Protein AF-A0A428RGI1-F1 (afdb_monomer_lite)

Foldseek 3Di:
DDQACPLQLVLLVVQLVQCVPPPHPSLVQCLVCLVLVLQLLQVLLPDDPVVSCVVRQRAGPVRHGDPRDRDHHGNQQHQDPVLVVVSNVDRDSVVNSVSSVVSCCVGPPPPPDPPPPPPPPPPPDDDDPDDDPVPVVVVVPPPDPDDDPPPDPDDDDDDDDDDDDDDDDDDDDDDDDDDDDDDDDPDDDPVVVVVVVVVVVVVVPDD

Radius of gyration: 34.35 Å; chains: 1; bounding box: 61×74×106 Å

Organism: NCBI:txid1325733

Structure (mmCIF, N/CA/C/O backbone):
data_AF-A0A428RGI1-F1
#
_entry.id   AF-A0A428RGI1-F1
#
loop_
_atom_site.group_PDB
_atom_site.id
_atom_site.type_symbol
_atom_site.label_atom_id
_atom_site.label_alt_id
_atom_site.label_comp_id
_atom_site.label_asym_id
_atom_site.label_entity_id
_atom_site.label_seq_id
_atom_site.pdbx_PDB_ins_code
_atom_site.Cartn_x
_atom_site.Cartn_y
_atom_site.Cartn_z
_atom_site.occupancy
_atom_site.B_iso_or_equiv
_atom_site.auth_seq_id
_atom_site.auth_comp_id
_atom_site.auth_asym_id
_atom_site.auth_atom_id
_atom_site.pdbx_PDB_model_num
ATOM 1 N N . MET A 1 1 ? -4.335 -7.323 -21.904 1.00 59.75 1 MET A N 1
ATOM 2 C CA . MET A 1 1 ? -3.334 -7.603 -20.851 1.00 59.75 1 MET A CA 1
ATOM 3 C C . MET A 1 1 ? -3.367 -6.424 -19.900 1.00 59.75 1 MET A C 1
ATOM 5 O O . MET A 1 1 ? -3.294 -5.306 -20.398 1.00 59.75 1 MET A O 1
ATOM 9 N N . ALA A 1 2 ? -3.575 -6.651 -18.602 1.00 70.69 2 ALA A N 1
ATOM 10 C CA . ALA A 1 2 ? -3.647 -5.566 -17.623 1.00 70.69 2 ALA A CA 1
ATOM 11 C C . ALA A 1 2 ? -2.305 -4.805 -17.533 1.00 70.69 2 ALA A C 1
ATOM 13 O O . ALA A 1 2 ? -1.258 -5.390 -17.845 1.00 70.69 2 ALA A O 1
ATOM 14 N N . PRO A 1 3 ? -2.310 -3.518 -17.137 1.00 78.62 3 PRO A N 1
ATOM 15 C CA . PRO A 1 3 ? -1.090 -2.806 -16.778 1.00 78.62 3 PRO A CA 1
ATOM 16 C C . PRO A 1 3 ? -0.268 -3.578 -15.729 1.00 78.62 3 PRO A C 1
ATOM 18 O O . PRO A 1 3 ? -0.830 -4.275 -14.881 1.00 78.62 3 PRO A O 1
ATOM 21 N N . PRO A 1 4 ? 1.074 -3.483 -15.753 1.00 83.44 4 PRO A N 1
ATOM 22 C CA . PRO A 1 4 ? 1.883 -4.088 -14.705 1.00 83.44 4 PRO A CA 1
ATOM 23 C C . PRO A 1 4 ? 1.503 -3.481 -13.349 1.00 83.44 4 PRO A C 1
ATOM 25 O O . PRO A 1 4 ? 1.463 -2.263 -13.220 1.00 83.44 4 PRO A O 1
ATOM 28 N N . GLY A 1 5 ? 1.260 -4.323 -12.343 1.00 89.56 5 GLY A N 1
ATOM 29 C CA . GLY A 1 5 ? 0.965 -3.884 -10.976 1.00 89.56 5 GLY A CA 1
ATOM 30 C C . GLY A 1 5 ? -0.487 -3.505 -10.678 1.00 89.56 5 GLY A C 1
ATOM 31 O O . GLY A 1 5 ? -0.732 -3.083 -9.554 1.00 89.56 5 GLY A O 1
ATOM 32 N N . THR A 1 6 ? -1.430 -3.682 -11.611 1.00 93.50 6 THR A N 1
ATOM 33 C CA . THR A 1 6 ? -2.868 -3.445 -11.369 1.00 93.50 6 THR A CA 1
ATOM 34 C C . THR A 1 6 ? -3.370 -4.173 -10.120 1.00 93.50 6 THR A C 1
ATOM 36 O O . THR A 1 6 ? -3.763 -3.500 -9.177 1.00 93.50 6 THR A O 1
ATOM 39 N N . ASP A 1 7 ? -3.199 -5.497 -10.027 1.00 94.50 7 ASP A N 1
ATOM 40 C CA . ASP A 1 7 ? -3.647 -6.302 -8.873 1.00 94.50 7 ASP A CA 1
ATOM 41 C C . ASP A 1 7 ? -3.137 -5.768 -7.515 1.00 94.50 7 ASP A C 1
ATOM 43 O O . ASP A 1 7 ? -3.815 -5.865 -6.494 1.00 94.50 7 ASP A O 1
ATOM 47 N N . PHE A 1 8 ? -1.931 -5.187 -7.494 1.00 95.44 8 PHE A N 1
ATOM 48 C CA . PHE A 1 8 ? -1.347 -4.572 -6.301 1.00 95.44 8 PHE A CA 1
ATOM 49 C C . PHE A 1 8 ? -2.023 -3.247 -5.943 1.00 95.44 8 PHE A C 1
ATOM 51 O O . PHE A 1 8 ? -2.414 -3.065 -4.791 1.00 95.44 8 PHE A O 1
ATOM 58 N N . LEU A 1 9 ? -2.198 -2.351 -6.916 1.00 96.50 9 LEU A N 1
ATOM 59 C CA . LEU A 1 9 ? -2.866 -1.062 -6.711 1.00 96.50 9 LEU A CA 1
ATOM 60 C C . LEU A 1 9 ? -4.345 -1.245 -6.336 1.00 96.50 9 LEU A C 1
ATOM 62 O O . LEU A 1 9 ? -4.832 -0.566 -5.436 1.00 96.50 9 LEU A O 1
ATOM 66 N N . ASP A 1 10 ? -5.025 -2.212 -6.948 1.00 96.75 10 ASP A N 1
ATOM 67 C CA . ASP A 1 10 ? -6.414 -2.550 -6.633 1.00 96.75 10 ASP A CA 1
ATOM 68 C C . ASP A 1 10 ? -6.517 -3.117 -5.206 1.00 96.75 10 ASP A C 1
ATOM 70 O O . ASP A 1 10 ? -7.370 -2.692 -4.428 1.00 96.75 10 ASP A O 1
ATOM 74 N N . SER A 1 11 ? -5.583 -3.988 -4.794 1.00 96.88 11 SER A N 1
ATOM 75 C CA . SER A 1 11 ? -5.532 -4.479 -3.407 1.00 96.88 11 SER A CA 1
ATOM 76 C C . SER A 1 11 ? -5.218 -3.385 -2.369 1.00 96.88 11 SER A C 1
ATOM 78 O O . SER A 1 11 ? -5.670 -3.491 -1.233 1.00 96.88 11 SER A O 1
ATOM 80 N N . LEU A 1 12 ? -4.514 -2.305 -2.741 1.00 97.12 12 LEU A N 1
ATOM 81 C CA . LEU A 1 12 ? -4.367 -1.117 -1.884 1.00 97.12 12 LEU A CA 1
ATOM 82 C C . LEU A 1 12 ? -5.675 -0.318 -1.791 1.00 97.12 12 LEU A C 1
ATOM 84 O O . LEU A 1 12 ? -6.046 0.107 -0.701 1.00 97.12 12 LEU A O 1
ATOM 88 N N . SER A 1 13 ? -6.390 -0.146 -2.907 1.00 96.94 13 SER A N 1
ATOM 89 C CA . SER A 1 13 ? -7.688 0.543 -2.935 1.00 96.94 13 SER A CA 1
ATOM 90 C C . SER A 1 13 ? -8.729 -0.173 -2.064 1.00 96.94 13 SER A C 1
ATOM 92 O O . SER A 1 13 ? -9.409 0.455 -1.247 1.00 96.94 13 SER A O 1
ATOM 94 N N . HIS A 1 14 ? -8.783 -1.507 -2.142 1.00 97.19 14 HIS A N 1
ATOM 95 C CA . HIS A 1 14 ? -9.607 -2.325 -1.251 1.00 97.19 14 HIS A CA 1
ATOM 96 C C . HIS A 1 14 ? -9.195 -2.177 0.221 1.00 97.19 14 HIS A C 1
ATOM 98 O O . HIS A 1 14 ? -10.064 -1.952 1.061 1.00 97.19 14 HIS A O 1
ATOM 104 N N . LEU A 1 15 ? -7.893 -2.194 0.531 1.00 96.81 15 LEU A N 1
ATOM 105 C CA . LEU A 1 15 ? -7.390 -2.034 1.900 1.00 96.81 15 LEU A CA 1
ATOM 106 C C . LEU A 1 15 ? -7.759 -0.666 2.494 1.00 96.81 15 LEU A C 1
ATOM 108 O O . LEU A 1 15 ? -8.130 -0.589 3.662 1.00 96.81 15 LEU A O 1
ATOM 112 N N . PHE A 1 16 ? -7.685 0.413 1.712 1.00 95.94 16 PHE A N 1
ATOM 113 C CA . PHE A 1 16 ? -8.049 1.757 2.176 1.00 95.94 16 PHE A CA 1
ATOM 114 C C . PHE A 1 16 ? -9.568 1.959 2.269 1.00 95.94 16 PHE A C 1
ATOM 116 O O . PHE A 1 16 ? -10.040 2.634 3.183 1.00 95.94 16 PHE A O 1
ATOM 123 N N . SER A 1 17 ? -10.344 1.304 1.403 1.00 95.56 17 SER A N 1
ATOM 124 C CA . SER A 1 17 ? -11.808 1.242 1.529 1.00 95.56 17 SER A CA 1
ATOM 125 C C . SER A 1 17 ? -12.227 0.488 2.799 1.00 95.56 17 SER A C 1
ATOM 127 O O . SER A 1 17 ? -13.105 0.931 3.540 1.00 95.56 17 SER A O 1
ATOM 129 N N . GLU A 1 18 ? -11.556 -0.627 3.100 1.00 95.94 18 GLU A N 1
ATOM 130 C CA . GLU A 1 18 ? -11.737 -1.389 4.338 1.00 95.94 18 GLU A CA 1
ATOM 131 C C . GLU A 1 18 ? -11.280 -0.592 5.573 1.00 95.94 18 GLU A C 1
ATOM 133 O O . GLU A 1 18 ? -11.921 -0.663 6.620 1.00 95.94 18 GLU A O 1
ATOM 138 N N . ALA A 1 19 ? -10.214 0.205 5.457 1.00 93.12 19 ALA A N 1
ATOM 139 C CA . ALA A 1 19 ? -9.722 1.086 6.517 1.00 93.12 19 ALA A CA 1
ATOM 140 C C . ALA A 1 19 ? -10.741 2.170 6.918 1.00 93.12 19 ALA A C 1
ATOM 142 O O . ALA A 1 19 ? -10.860 2.489 8.096 1.00 93.12 19 ALA A O 1
ATOM 143 N N . GLY A 1 20 ? -11.503 2.704 5.956 1.00 91.56 20 GLY A N 1
ATOM 144 C CA . GLY A 1 20 ? -12.613 3.636 6.203 1.00 91.56 20 GLY A CA 1
ATOM 145 C C . GLY A 1 20 ? -13.958 2.972 6.530 1.00 91.56 20 GLY A C 1
ATOM 146 O O . GLY A 1 20 ? -14.982 3.653 6.563 1.00 91.56 20 GLY A O 1
ATOM 147 N N . SER A 1 21 ? -13.986 1.651 6.723 1.00 91.25 21 SER A N 1
ATOM 148 C CA . SER A 1 21 ? -15.201 0.881 7.010 1.00 91.25 21 SER A CA 1
ATOM 149 C C . SER A 1 21 ? -15.345 0.553 8.503 1.00 91.25 21 SER A C 1
ATOM 151 O O . SER A 1 21 ? -14.435 0.753 9.305 1.00 91.25 21 SER A O 1
ATOM 153 N N . ALA A 1 22 ? -16.510 0.021 8.894 1.00 88.31 22 ALA A N 1
ATOM 154 C CA . ALA A 1 22 ? -16.813 -0.392 10.273 1.00 88.31 22 ALA A CA 1
ATOM 155 C C . ALA A 1 22 ? -16.648 0.723 11.336 1.00 88.31 22 ALA A C 1
ATOM 157 O O . ALA A 1 22 ? -16.320 0.447 12.485 1.00 88.31 22 ALA A O 1
ATOM 158 N N . GLY A 1 23 ? -16.887 1.984 10.955 1.00 87.06 23 GLY A N 1
ATOM 159 C CA . GLY A 1 23 ? -16.840 3.136 11.865 1.00 87.06 23 GLY A CA 1
ATOM 160 C C . GLY A 1 23 ? -15.442 3.701 12.143 1.00 87.06 23 GLY A C 1
ATOM 161 O O . GLY A 1 23 ? -15.320 4.601 12.971 1.00 87.06 23 GLY A O 1
ATOM 162 N N . ARG A 1 24 ? -14.398 3.208 11.464 1.00 92.19 24 ARG A N 1
ATOM 163 C CA . ARG A 1 24 ? -13.029 3.739 11.563 1.00 92.19 24 ARG A CA 1
ATOM 164 C C . ARG A 1 24 ? -12.821 4.942 10.637 1.00 92.19 24 ARG A C 1
ATOM 166 O O . ARG A 1 24 ? -13.405 5.019 9.556 1.00 92.19 24 ARG A O 1
ATOM 173 N N . ASP A 1 25 ? -11.969 5.881 11.050 1.00 93.50 25 ASP A N 1
ATOM 174 C CA . ASP A 1 25 ? -11.553 6.997 10.193 1.00 93.50 25 ASP A CA 1
ATOM 175 C C . ASP A 1 25 ? -10.448 6.529 9.239 1.00 93.50 25 ASP A C 1
ATOM 177 O O . ASP A 1 25 ? -9.289 6.353 9.628 1.00 93.50 25 ASP A O 1
ATOM 181 N N . GLY A 1 26 ? -10.809 6.378 7.963 1.00 92.56 26 GLY A N 1
ATOM 182 C CA . GLY A 1 26 ? -9.896 5.935 6.912 1.00 92.56 26 GLY A CA 1
ATOM 183 C C . GLY A 1 26 ? -8.649 6.809 6.740 1.00 92.56 26 GLY A C 1
ATOM 184 O O . GLY A 1 26 ? -7.635 6.297 6.276 1.00 92.56 26 GLY A O 1
ATOM 185 N N . LYS A 1 27 ? -8.658 8.091 7.144 1.00 94.31 27 LYS A N 1
ATOM 186 C CA . LYS A 1 27 ? -7.456 8.947 7.111 1.00 94.31 27 LYS A CA 1
ATOM 187 C C . LYS A 1 27 ? -6.481 8.601 8.231 1.00 94.31 27 LYS A C 1
ATOM 189 O O . LYS A 1 27 ? -5.274 8.563 7.995 1.00 94.31 27 LYS A O 1
ATOM 194 N N . ILE A 1 28 ? -6.992 8.343 9.435 1.00 95.19 28 ILE A N 1
ATOM 195 C CA . ILE A 1 28 ? -6.166 7.984 10.596 1.00 95.19 28 ILE A CA 1
ATOM 196 C C . ILE A 1 28 ? -5.606 6.567 10.399 1.00 95.19 28 ILE A C 1
ATOM 198 O O . ILE A 1 28 ? -4.402 6.356 10.546 1.00 95.19 28 ILE A O 1
ATOM 202 N N . GLU A 1 29 ? -6.442 5.623 9.957 1.00 96.12 29 GLU A N 1
ATOM 203 C CA . GLU A 1 29 ? -6.016 4.263 9.603 1.00 96.12 29 GLU A CA 1
ATOM 204 C C . GLU A 1 29 ? -5.018 4.252 8.435 1.00 96.12 29 GLU A C 1
ATOM 206 O O . GLU A 1 29 ? -3.997 3.565 8.498 1.00 96.12 29 GLU A O 1
ATOM 211 N N . PHE A 1 30 ? -5.232 5.062 7.389 1.00 96.50 30 PHE A N 1
ATOM 212 C CA . PHE A 1 30 ? -4.239 5.226 6.325 1.00 96.50 30 PHE A CA 1
ATOM 213 C C . PHE A 1 30 ? -2.906 5.746 6.878 1.00 96.50 30 PHE A C 1
ATOM 215 O O . PHE A 1 30 ? -1.862 5.171 6.572 1.00 96.50 30 PHE A O 1
ATOM 222 N N . ALA A 1 31 ? -2.914 6.783 7.722 1.00 95.69 31 ALA A N 1
ATOM 223 C CA . ALA A 1 31 ? -1.694 7.326 8.318 1.00 95.69 31 ALA A CA 1
ATOM 224 C C . ALA A 1 31 ? -0.923 6.278 9.147 1.00 95.69 31 ALA A C 1
ATOM 226 O O . ALA A 1 31 ? 0.311 6.257 9.096 1.00 95.69 31 ALA A O 1
ATOM 227 N N . HIS A 1 32 ? -1.636 5.381 9.841 1.00 95.38 32 HIS A N 1
ATOM 228 C CA . HIS A 1 32 ? -1.067 4.229 10.545 1.00 95.38 32 HIS A CA 1
ATOM 229 C C . HIS A 1 32 ? -0.448 3.201 9.577 1.00 95.38 32 HIS A C 1
ATOM 231 O O . HIS A 1 32 ? 0.735 2.865 9.683 1.00 95.38 32 HIS A O 1
ATOM 237 N N . LEU A 1 33 ? -1.212 2.746 8.579 1.00 95.94 33 LEU A N 1
ATOM 238 C CA . LEU A 1 33 ? -0.797 1.708 7.626 1.00 95.94 33 LEU A CA 1
ATOM 239 C C . LEU A 1 33 ? 0.325 2.156 6.675 1.00 95.94 33 LEU A C 1
ATOM 241 O O . LEU A 1 33 ? 1.174 1.348 6.294 1.00 95.94 33 LEU A O 1
ATOM 245 N N . ARG A 1 34 ? 0.358 3.438 6.294 1.00 96.38 34 ARG A N 1
ATOM 246 C CA . ARG A 1 34 ? 1.279 4.036 5.308 1.00 96.38 34 ARG A CA 1
ATOM 247 C C . ARG A 1 34 ? 2.744 3.674 5.558 1.00 96.38 34 ARG A C 1
ATOM 249 O O . ARG A 1 34 ? 3.436 3.240 4.638 1.00 96.38 34 A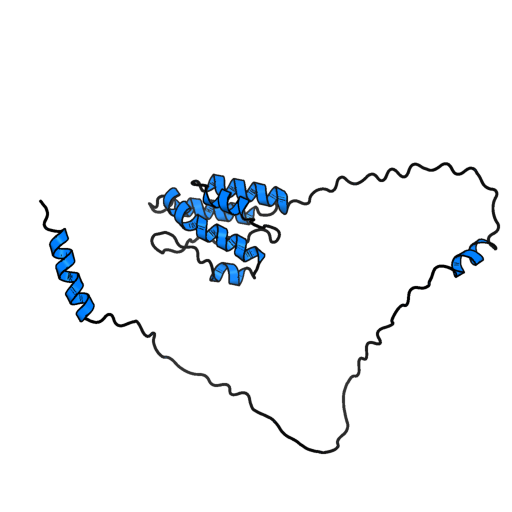RG A O 1
ATOM 256 N N . GLY A 1 35 ? 3.215 3.789 6.802 1.00 94.81 35 GLY A N 1
ATOM 257 C CA . GLY A 1 35 ? 4.596 3.442 7.162 1.00 94.81 35 GLY A CA 1
ATOM 258 C C . GLY A 1 35 ? 4.907 1.952 6.975 1.00 94.81 35 GLY A C 1
ATOM 259 O O . GLY A 1 35 ? 5.967 1.598 6.452 1.00 94.81 35 GLY A O 1
ATOM 260 N N . ILE A 1 36 ? 3.961 1.080 7.336 1.00 95.44 36 ILE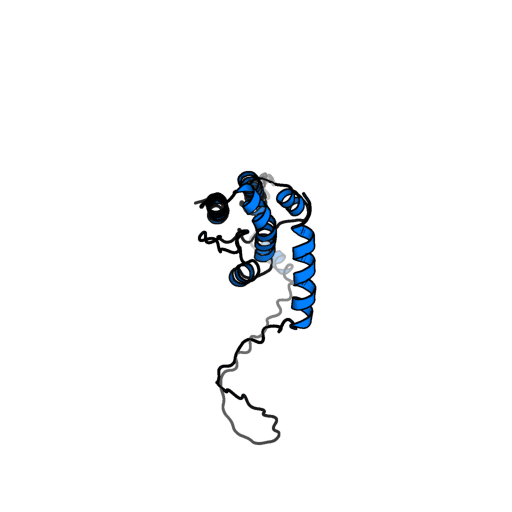 A N 1
ATOM 261 C CA . ILE A 1 36 ? 4.076 -0.380 7.204 1.00 95.44 36 ILE A CA 1
ATOM 262 C C . ILE A 1 36 ? 4.084 -0.777 5.721 1.00 95.44 36 ILE A C 1
ATOM 264 O O . ILE A 1 36 ? 4.915 -1.581 5.301 1.00 95.44 36 ILE A O 1
ATOM 268 N N . LEU A 1 37 ? 3.227 -0.160 4.902 1.00 95.81 37 LEU A N 1
ATOM 269 C CA . LEU A 1 37 ? 3.143 -0.402 3.458 1.00 95.81 37 LEU A CA 1
ATOM 270 C C . LEU A 1 37 ? 4.431 -0.008 2.719 1.00 95.81 37 LEU A C 1
ATOM 272 O O . LEU A 1 37 ? 4.920 -0.771 1.884 1.00 95.81 37 LEU A O 1
ATOM 276 N N . ILE A 1 38 ? 5.033 1.136 3.060 1.00 95.69 38 ILE A N 1
ATOM 277 C CA . ILE A 1 38 ? 6.324 1.568 2.494 1.00 95.69 38 ILE A CA 1
ATOM 278 C C . ILE A 1 38 ? 7.432 0.559 2.830 1.00 95.69 38 ILE A C 1
ATOM 280 O O . ILE A 1 38 ? 8.235 0.201 1.960 1.00 95.69 38 ILE A O 1
ATOM 284 N N . GLN A 1 39 ? 7.466 0.060 4.070 1.00 94.56 39 GLN A N 1
ATOM 285 C CA . GLN A 1 39 ? 8.414 -0.977 4.484 1.00 94.56 39 GLN A CA 1
ATOM 286 C C . GLN A 1 39 ? 8.156 -2.307 3.759 1.00 94.56 39 GLN A C 1
ATOM 288 O O . GLN A 1 39 ? 9.096 -2.881 3.212 1.00 94.56 39 GLN A O 1
ATOM 293 N N . PHE A 1 40 ? 6.898 -2.747 3.650 1.00 94.31 40 PHE A N 1
ATOM 294 C CA . PHE A 1 40 ? 6.503 -3.964 2.932 1.00 94.31 40 PHE A CA 1
ATOM 295 C C . PHE A 1 40 ? 6.934 -3.944 1.458 1.00 94.31 40 PHE A C 1
ATOM 297 O O . PHE A 1 40 ? 7.552 -4.899 0.979 1.00 94.31 40 PHE A O 1
ATOM 304 N N . VAL A 1 41 ? 6.674 -2.848 0.735 1.00 94.12 41 VAL A N 1
ATOM 305 C CA . VAL A 1 41 ? 7.091 -2.704 -0.672 1.00 94.12 41 VAL A CA 1
ATOM 306 C C . VAL A 1 41 ? 8.617 -2.705 -0.791 1.00 94.12 41 VAL A C 1
ATOM 308 O O . VAL A 1 41 ? 9.177 -3.400 -1.642 1.00 94.12 41 VAL A O 1
ATOM 311 N N . SER A 1 42 ? 9.307 -2.002 0.111 1.00 92.94 42 SER A N 1
ATOM 312 C CA . SER A 1 42 ? 10.775 -1.998 0.175 1.00 92.94 42 SER A CA 1
ATOM 313 C C . SER A 1 42 ? 11.337 -3.404 0.434 1.00 92.94 42 SER A C 1
ATOM 315 O O . SER A 1 42 ? 12.293 -3.827 -0.223 1.00 92.94 42 SER A O 1
ATOM 317 N N . ALA A 1 43 ? 10.716 -4.166 1.338 1.00 92.81 43 ALA A N 1
ATOM 318 C CA . ALA A 1 43 ? 11.076 -5.540 1.669 1.00 92.81 43 ALA A CA 1
ATOM 319 C C . ALA A 1 43 ? 10.863 -6.500 0.491 1.00 92.81 43 ALA A C 1
ATOM 321 O O . ALA A 1 43 ? 11.747 -7.311 0.213 1.00 92.81 43 ALA A O 1
ATOM 322 N N . CYS A 1 44 ? 9.763 -6.368 -0.257 1.00 91.81 44 CYS A N 1
ATOM 323 C CA . CYS A 1 44 ? 9.488 -7.181 -1.448 1.00 91.81 44 CYS A CA 1
ATOM 324 C C . CYS A 1 44 ? 10.584 -7.082 -2.526 1.00 91.81 44 CYS A C 1
ATOM 326 O O . CYS A 1 44 ? 10.779 -8.030 -3.282 1.00 91.81 44 CYS A O 1
ATOM 328 N N . SER A 1 45 ? 11.348 -5.983 -2.576 1.00 88.12 45 SER A N 1
ATOM 329 C CA . SER A 1 45 ? 12.501 -5.852 -3.484 1.00 88.12 45 SER A CA 1
ATOM 330 C C . SER A 1 45 ? 13.769 -6.598 -3.016 1.00 88.12 45 SER A C 1
ATOM 332 O O . SER A 1 45 ? 14.716 -6.750 -3.790 1.00 88.12 45 SER A O 1
ATOM 334 N N . ARG A 1 46 ? 13.805 -7.057 -1.753 1.00 88.19 46 ARG A N 1
ATOM 335 C CA . ARG A 1 46 ? 14.990 -7.619 -1.068 1.00 88.19 46 ARG A CA 1
ATOM 336 C C . ARG A 1 46 ? 14.817 -9.053 -0.558 1.00 88.19 46 ARG A C 1
ATOM 338 O O . ARG A 1 46 ? 15.816 -9.692 -0.238 1.00 88.19 46 ARG A O 1
ATOM 345 N N . MET A 1 47 ? 13.589 -9.554 -0.426 1.00 92.00 47 MET A N 1
ATOM 346 C CA . MET A 1 47 ? 13.301 -10.887 0.117 1.00 92.00 47 MET A CA 1
ATOM 347 C C . MET A 1 47 ? 12.098 -11.550 -0.563 1.00 92.00 47 MET A C 1
ATOM 349 O O . MET A 1 47 ? 11.413 -10.944 -1.380 1.00 92.00 47 MET A O 1
ATOM 353 N N . THR A 1 48 ? 11.835 -12.815 -0.227 1.00 90.12 48 THR A N 1
ATOM 354 C CA . THR A 1 48 ? 10.691 -13.553 -0.774 1.00 90.12 48 THR A CA 1
ATOM 355 C C . THR A 1 48 ? 9.357 -12.987 -0.284 1.00 90.12 48 THR A C 1
ATOM 357 O O . THR A 1 48 ? 9.234 -12.539 0.856 1.00 90.12 48 THR A O 1
ATOM 360 N N . ALA A 1 49 ? 8.331 -13.091 -1.130 1.00 86.12 49 ALA A N 1
ATOM 361 C CA . ALA A 1 49 ? 6.956 -12.675 -0.850 1.00 86.12 49 ALA A CA 1
ATOM 362 C C . ALA A 1 49 ? 6.417 -13.149 0.512 1.00 86.12 49 ALA A C 1
ATOM 364 O O . ALA A 1 49 ? 5.876 -12.356 1.281 1.00 86.12 49 ALA A O 1
ATOM 365 N N . ALA A 1 50 ? 6.602 -14.435 0.830 1.00 88.56 50 ALA A N 1
ATOM 366 C CA . ALA A 1 50 ? 6.163 -15.016 2.097 1.00 88.56 50 ALA A CA 1
ATOM 367 C C . ALA A 1 50 ? 6.863 -14.364 3.303 1.00 88.56 50 ALA A C 1
ATOM 369 O O . ALA A 1 50 ? 6.213 -14.056 4.299 1.00 88.56 50 ALA A O 1
ATOM 370 N N . LYS A 1 51 ? 8.172 -14.089 3.196 1.00 90.00 51 LYS A N 1
ATOM 371 C CA . LYS A 1 51 ? 8.931 -13.430 4.264 1.00 90.00 51 LYS A CA 1
ATOM 372 C C . LYS A 1 51 ? 8.548 -11.956 4.407 1.00 90.00 51 LYS A C 1
ATOM 374 O O . LYS A 1 51 ? 8.428 -11.484 5.533 1.00 90.00 51 LYS A O 1
ATOM 379 N N . ALA A 1 52 ? 8.319 -11.249 3.298 1.00 89.81 52 ALA A N 1
ATOM 380 C CA . ALA A 1 52 ? 7.865 -9.859 3.316 1.00 89.81 52 ALA A CA 1
ATOM 381 C C . ALA A 1 52 ? 6.508 -9.727 4.026 1.00 89.81 52 ALA A C 1
ATOM 383 O O . ALA A 1 52 ? 6.390 -8.904 4.929 1.00 89.81 52 ALA A O 1
ATOM 384 N N . ARG A 1 53 ? 5.536 -10.598 3.706 1.00 89.00 53 ARG A N 1
ATOM 385 C CA . ARG A 1 53 ? 4.231 -10.658 4.390 1.00 89.00 53 ARG A CA 1
ATOM 386 C C . ARG A 1 53 ? 4.374 -10.942 5.889 1.00 89.00 53 ARG A C 1
ATOM 388 O O . ARG A 1 53 ? 3.896 -10.157 6.691 1.00 89.00 53 ARG A O 1
ATOM 395 N N . ALA A 1 54 ? 5.111 -11.988 6.271 1.00 89.00 54 ALA A N 1
ATOM 396 C CA . ALA A 1 54 ? 5.273 -12.370 7.681 1.00 89.00 54 ALA A CA 1
ATOM 397 C C . ALA A 1 54 ? 6.019 -11.331 8.550 1.00 89.00 54 ALA A C 1
ATOM 399 O O . ALA A 1 54 ? 5.880 -11.338 9.772 1.00 89.00 54 ALA A O 1
ATOM 400 N N . SER A 1 55 ? 6.837 -10.464 7.939 1.00 88.44 55 SER A N 1
ATOM 401 C CA . SER A 1 55 ? 7.587 -9.407 8.643 1.00 88.44 55 SER A CA 1
ATOM 402 C C . SER A 1 55 ? 6.867 -8.058 8.703 1.00 88.44 55 SER A C 1
ATOM 404 O O . SER A 1 55 ? 7.239 -7.229 9.527 1.00 88.44 55 SER A O 1
ATOM 406 N N . HIS A 1 56 ? 5.838 -7.844 7.879 1.00 90.25 56 HIS A N 1
ATOM 407 C CA . HIS A 1 56 ? 5.083 -6.590 7.796 1.00 90.25 56 HIS A CA 1
ATOM 408 C C . HIS A 1 56 ? 3.591 -6.907 7.908 1.00 90.25 56 HIS A C 1
ATOM 410 O O . HIS A 1 56 ? 2.827 -6.748 6.957 1.00 90.25 56 HIS A O 1
ATOM 416 N N . ASN A 1 57 ? 3.198 -7.421 9.074 1.00 88.00 57 ASN A N 1
ATOM 417 C CA . ASN A 1 57 ? 1.806 -7.745 9.360 1.00 88.00 57 ASN A CA 1
ATOM 418 C C . ASN A 1 57 ? 1.002 -6.441 9.408 1.00 88.00 57 ASN A C 1
ATOM 420 O O . ASN A 1 57 ? 1.235 -5.597 10.273 1.00 88.00 57 ASN A O 1
ATOM 424 N N . LEU A 1 58 ? 0.090 -6.274 8.453 1.00 91.81 58 LEU A N 1
ATOM 425 C CA . LEU A 1 58 ? -0.828 -5.143 8.416 1.00 91.81 58 LEU A CA 1
ATOM 426 C C . LEU A 1 58 ? -1.873 -5.341 9.511 1.00 91.81 58 LEU A C 1
ATOM 428 O O . LEU A 1 58 ? -2.469 -6.412 9.606 1.00 91.81 58 LEU A O 1
ATOM 432 N N . LYS A 1 59 ? -2.072 -4.313 10.330 1.00 95.31 59 LYS A N 1
ATOM 433 C CA . LYS A 1 59 ? -3.112 -4.244 11.354 1.00 95.31 59 LYS A CA 1
ATOM 434 C C . LYS A 1 59 ? -3.678 -2.835 11.367 1.00 95.31 59 LYS A C 1
ATOM 436 O O . LYS A 1 59 ? -2.958 -1.887 11.056 1.00 95.31 59 LYS A O 1
ATOM 441 N N . PHE A 1 60 ? -4.953 -2.726 11.697 1.00 95.56 60 PHE A N 1
ATOM 442 C CA . PHE A 1 60 ? -5.604 -1.455 11.975 1.00 95.56 60 PHE A CA 1
ATOM 443 C C . PHE A 1 60 ? -5.255 -0.972 13.392 1.00 95.56 60 PHE A C 1
ATOM 445 O O . PHE A 1 60 ? -4.646 -1.708 14.176 1.00 95.56 60 PHE A O 1
ATOM 452 N N . ILE A 1 61 ? -5.618 0.266 13.731 1.00 94.50 61 ILE A N 1
ATOM 453 C CA . ILE A 1 61 ? -5.248 0.902 15.012 1.00 94.50 61 ILE A CA 1
ATOM 454 C C . ILE A 1 61 ? -5.831 0.153 16.222 1.00 94.50 61 ILE A C 1
ATOM 456 O O . ILE A 1 61 ? -5.211 0.111 17.285 1.00 94.50 61 ILE A O 1
ATOM 460 N N . ASP A 1 62 ? -6.989 -0.486 16.053 1.00 92.62 62 ASP A N 1
ATOM 461 C CA . ASP A 1 62 ? -7.628 -1.362 17.046 1.00 92.62 62 ASP A CA 1
ATOM 462 C C . ASP A 1 62 ? -6.947 -2.744 17.204 1.00 92.62 62 ASP A C 1
ATOM 464 O O . ASP A 1 62 ? -7.336 -3.544 18.057 1.00 92.62 62 ASP A O 1
ATOM 468 N N . GLY A 1 63 ? -5.914 -3.031 16.404 1.00 93.44 63 GLY A N 1
ATOM 469 C CA . GLY A 1 63 ? -5.174 -4.292 16.388 1.00 93.44 63 GLY A CA 1
ATOM 470 C C . GLY A 1 63 ? -5.805 -5.402 15.539 1.00 93.44 63 GLY A C 1
ATOM 471 O O . GLY A 1 63 ? -5.216 -6.490 15.447 1.00 93.44 63 GLY A O 1
ATOM 472 N N . THR A 1 64 ? -6.960 -5.154 14.911 1.00 94.25 64 THR A N 1
ATOM 473 C CA . THR A 1 64 ? -7.603 -6.103 13.993 1.00 94.25 64 THR A CA 1
ATOM 474 C C . THR A 1 64 ? -6.815 -6.229 12.686 1.00 94.25 64 THR A C 1
ATOM 476 O O . THR A 1 64 ? -6.069 -5.334 12.285 1.00 94.25 64 THR A O 1
ATOM 479 N N . GLU A 1 65 ? -6.918 -7.390 12.041 1.00 94.19 65 GLU A N 1
ATOM 480 C CA . GLU A 1 65 ? -6.227 -7.680 10.781 1.00 94.19 65 GLU A CA 1
ATOM 481 C C . GLU A 1 65 ? -7.163 -7.410 9.592 1.00 94.19 65 GLU A C 1
ATOM 483 O O . GLU A 1 65 ? -8.339 -7.777 9.663 1.00 94.19 65 GLU A O 1
ATOM 488 N N . PRO A 1 66 ? -6.671 -6.791 8.501 1.00 94.31 66 PRO A N 1
ATOM 489 C CA . PRO A 1 66 ? -7.471 -6.559 7.309 1.00 94.31 66 PRO A CA 1
ATOM 490 C C . PRO A 1 66 ? -7.841 -7.877 6.628 1.00 94.31 66 PRO A C 1
ATOM 492 O O . PRO A 1 66 ? -7.003 -8.761 6.435 1.00 94.31 66 PRO A O 1
ATOM 495 N N . GLN A 1 67 ? -9.093 -7.973 6.193 1.00 94.50 67 GLN A N 1
ATOM 496 C CA . GLN A 1 67 ? -9.588 -9.040 5.326 1.00 94.50 67 GLN A CA 1
ATOM 497 C C . GLN A 1 67 ? -8.979 -8.933 3.920 1.00 94.50 67 GLN A C 1
ATOM 499 O O . GLN A 1 67 ? -8.798 -9.944 3.237 1.00 94.50 67 GLN A O 1
ATOM 504 N N . THR A 1 68 ? -8.631 -7.717 3.484 1.00 93.56 68 THR A N 1
ATOM 505 C CA . THR A 1 68 ? -7.988 -7.472 2.192 1.00 93.56 68 THR A CA 1
ATOM 506 C C . THR A 1 68 ? -6.595 -8.101 2.125 1.00 93.56 68 THR A C 1
ATOM 508 O O . THR A 1 68 ? -5.621 -7.617 2.706 1.00 93.56 68 THR A O 1
ATOM 511 N N . LEU A 1 69 ? -6.468 -9.158 1.320 1.00 91.56 69 LEU A N 1
ATOM 512 C CA . LEU A 1 69 ? -5.188 -9.800 1.032 1.00 91.56 69 LEU A CA 1
ATOM 513 C C . LEU A 1 69 ? -4.356 -8.954 0.060 1.00 91.56 69 LEU A C 1
ATOM 515 O O . LEU A 1 69 ? -4.561 -8.994 -1.154 1.00 91.56 69 LEU A O 1
ATOM 519 N N . LEU A 1 70 ? -3.364 -8.233 0.587 1.00 93.38 70 LEU A N 1
ATOM 520 C CA . LEU A 1 70 ? -2.480 -7.397 -0.226 1.00 93.38 70 LEU A CA 1
ATOM 521 C C . LEU A 1 70 ? -1.690 -8.238 -1.249 1.00 93.38 70 LEU A C 1
ATOM 523 O O . LEU A 1 70 ? -0.937 -9.162 -0.893 1.00 93.38 70 LEU A O 1
ATOM 527 N N . ALA A 1 71 ? -1.843 -7.914 -2.534 1.00 94.44 71 ALA A N 1
ATOM 528 C CA . ALA A 1 71 ? -1.076 -8.533 -3.609 1.00 94.44 71 ALA A CA 1
ATOM 529 C C . ALA A 1 71 ? 0.393 -8.067 -3.574 1.00 94.44 71 ALA A C 1
ATOM 531 O O . ALA A 1 71 ? 0.791 -7.208 -2.788 1.00 94.44 71 ALA A O 1
ATOM 532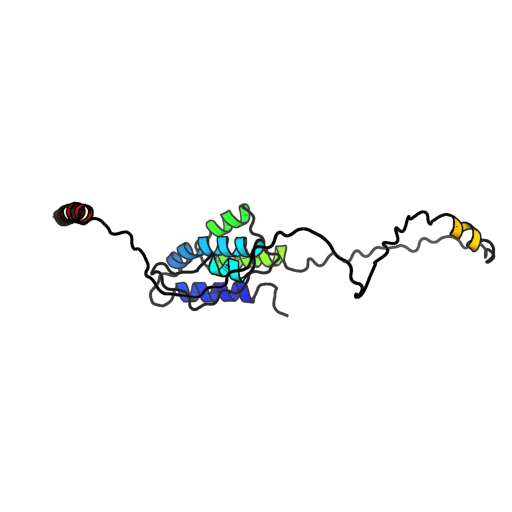 N N . LEU A 1 72 ? 1.249 -8.688 -4.384 1.00 93.06 72 LEU A N 1
ATOM 533 C CA . LEU A 1 72 ? 2.678 -8.372 -4.371 1.00 93.06 72 LEU A CA 1
ATOM 534 C C . LEU A 1 72 ? 2.979 -7.202 -5.314 1.00 93.06 72 LEU A C 1
ATOM 536 O O . LEU A 1 72 ? 2.516 -7.225 -6.457 1.00 93.06 72 LEU A O 1
ATOM 540 N N . PRO A 1 73 ? 3.801 -6.220 -4.898 1.00 93.00 73 PRO A N 1
ATOM 541 C CA . PRO A 1 73 ? 4.260 -5.182 -5.807 1.00 93.00 73 PRO A CA 1
ATOM 542 C C . PRO A 1 73 ? 5.070 -5.805 -6.957 1.00 93.00 73 PRO A C 1
ATOM 544 O O . PRO A 1 73 ? 5.735 -6.831 -6.767 1.00 93.00 73 PRO A O 1
ATOM 547 N N . PRO A 1 74 ? 5.081 -5.192 -8.155 1.00 91.06 74 PRO A N 1
ATOM 548 C CA . PRO A 1 74 ? 5.883 -5.688 -9.267 1.00 91.06 74 PRO A CA 1
ATOM 549 C C . PRO A 1 74 ? 7.362 -5.815 -8.884 1.00 91.06 74 PRO A C 1
ATOM 551 O O . PRO A 1 74 ? 7.954 -4.856 -8.405 1.00 91.06 74 PRO A O 1
ATOM 554 N N . GLY A 1 75 ? 8.006 -6.952 -9.163 1.00 84.44 75 GLY A N 1
ATOM 555 C CA . GLY A 1 75 ? 9.370 -7.246 -8.676 1.00 84.44 75 GLY A CA 1
ATOM 556 C C . GLY A 1 75 ? 10.508 -6.334 -9.177 1.00 84.44 75 GLY A C 1
ATOM 557 O O . GLY A 1 75 ? 11.656 -6.514 -8.778 1.00 84.44 75 GLY A O 1
ATOM 558 N N . LYS A 1 76 ? 10.219 -5.366 -10.057 1.00 84.00 76 LYS A N 1
ATOM 559 C CA . LYS A 1 76 ? 11.153 -4.296 -10.459 1.00 84.00 76 LYS A CA 1
ATOM 560 C C . LYS A 1 76 ? 10.954 -2.991 -9.679 1.00 84.00 76 LYS A C 1
ATOM 562 O O . LYS A 1 76 ? 11.799 -2.111 -9.805 1.00 84.00 76 LYS A O 1
ATOM 567 N N . LEU A 1 77 ? 9.865 -2.868 -8.918 1.00 90.75 77 LEU A N 1
ATOM 568 C CA . LEU A 1 77 ? 9.527 -1.681 -8.146 1.00 90.75 77 LEU A CA 1
ATOM 569 C C . LEU A 1 77 ? 10.546 -1.485 -7.019 1.00 90.75 77 LEU A C 1
ATOM 571 O O . LEU A 1 77 ? 10.791 -2.385 -6.214 1.00 90.75 77 LEU A O 1
ATOM 575 N N . ARG A 1 78 ? 11.145 -0.299 -6.976 1.00 91.00 78 ARG A N 1
ATOM 576 C CA . ARG A 1 78 ? 12.095 0.135 -5.954 1.00 91.00 78 ARG A CA 1
ATOM 577 C C . ARG A 1 78 ? 11.702 1.516 -5.459 1.00 91.00 78 ARG A C 1
ATOM 579 O O . ARG A 1 78 ? 11.524 2.431 -6.263 1.00 91.00 78 ARG A O 1
ATOM 586 N N . ILE A 1 79 ? 11.607 1.645 -4.143 1.00 93.00 79 ILE A N 1
ATOM 587 C CA . ILE A 1 79 ? 11.458 2.919 -3.446 1.00 93.00 79 ILE A CA 1
ATOM 588 C C . ILE A 1 79 ? 12.877 3.417 -3.139 1.00 93.00 79 ILE A C 1
ATOM 590 O O . ILE A 1 79 ? 13.646 2.707 -2.493 1.00 93.00 79 ILE A O 1
ATOM 594 N N . ASP A 1 80 ? 13.230 4.597 -3.649 1.00 92.00 80 ASP A N 1
ATOM 595 C CA . ASP A 1 80 ? 14.425 5.343 -3.237 1.00 92.00 80 ASP A CA 1
ATOM 596 C C . ASP A 1 80 ? 14.072 6.334 -2.114 1.00 92.00 80 ASP A C 1
ATOM 598 O O . ASP A 1 80 ? 12.895 6.533 -1.813 1.00 92.00 80 ASP A O 1
ATOM 602 N N . ASP A 1 81 ? 15.064 6.966 -1.484 1.00 93.56 81 ASP A N 1
ATOM 603 C CA . ASP A 1 81 ? 14.828 7.849 -0.330 1.00 93.56 81 ASP A CA 1
ATOM 604 C C . ASP A 1 81 ? 13.946 9.065 -0.669 1.00 93.56 81 ASP A C 1
ATOM 606 O O . ASP A 1 81 ? 13.184 9.540 0.175 1.00 93.56 81 ASP A O 1
ATOM 610 N N . LYS A 1 82 ? 13.977 9.538 -1.923 1.00 93.62 82 LYS A N 1
ATOM 611 C CA . LYS A 1 82 ? 13.138 10.651 -2.386 1.00 93.62 82 LYS A CA 1
ATOM 612 C C . LYS A 1 82 ? 11.676 10.225 -2.523 1.00 93.62 82 LYS A C 1
ATOM 614 O O . LYS A 1 82 ? 10.788 10.928 -2.048 1.00 93.62 82 LYS A O 1
ATOM 619 N N . MET A 1 83 ? 11.418 9.080 -3.154 1.00 93.06 83 MET A N 1
ATOM 620 C CA . MET A 1 83 ? 10.076 8.499 -3.253 1.00 93.06 83 MET A CA 1
ATOM 621 C C . MET A 1 83 ? 9.565 8.060 -1.879 1.00 93.06 83 MET A C 1
ATOM 623 O O . MET A 1 83 ? 8.379 8.203 -1.607 1.00 93.06 83 MET A O 1
ATOM 627 N N . ARG A 1 84 ? 10.449 7.595 -0.988 1.00 95.75 84 ARG A N 1
ATOM 628 C CA . ARG A 1 84 ? 10.130 7.275 0.408 1.00 95.75 84 ARG A CA 1
ATOM 629 C C . ARG A 1 84 ? 9.599 8.505 1.138 1.00 95.75 84 ARG A C 1
ATOM 631 O O . ARG A 1 84 ? 8.491 8.448 1.655 1.00 95.75 84 ARG A O 1
ATOM 638 N N . ALA A 1 85 ? 10.330 9.620 1.094 1.00 95.56 85 ALA A N 1
ATOM 639 C CA . ALA A 1 85 ? 9.895 10.881 1.691 1.00 95.56 85 ALA A CA 1
ATOM 640 C C . ALA A 1 85 ? 8.585 11.403 1.070 1.00 95.56 85 ALA A C 1
ATOM 642 O O . ALA A 1 85 ? 7.724 11.904 1.784 1.00 95.56 85 ALA A O 1
ATOM 643 N N . GLN A 1 86 ? 8.400 11.244 -0.246 1.00 96.00 86 GLN A N 1
ATOM 644 C CA . GLN A 1 86 ? 7.158 11.632 -0.921 1.00 96.00 86 GLN A CA 1
ATOM 645 C C . GLN A 1 86 ? 5.957 10.787 -0.454 1.00 96.00 86 GLN A C 1
ATOM 647 O O . GLN A 1 86 ? 4.915 11.348 -0.133 1.00 96.00 86 GLN A O 1
ATOM 652 N N . LEU A 1 87 ? 6.112 9.462 -0.349 1.00 96.50 87 LEU A N 1
ATOM 653 C CA . LEU A 1 87 ? 5.081 8.552 0.168 1.00 96.50 87 LEU A CA 1
ATOM 654 C C . LEU A 1 87 ? 4.821 8.750 1.677 1.00 96.50 87 LEU A C 1
ATOM 656 O O . LEU A 1 87 ? 3.697 8.556 2.130 1.00 96.50 87 LEU A O 1
ATOM 660 N N . GLU A 1 88 ? 5.832 9.149 2.458 1.00 95.75 88 GLU A N 1
ATOM 661 C CA . GLU A 1 88 ? 5.703 9.518 3.881 1.00 95.75 88 GLU A CA 1
ATOM 662 C C . GLU A 1 88 ? 5.089 10.917 4.096 1.00 95.75 88 GLU A C 1
ATOM 664 O O . GLU A 1 88 ? 4.631 11.216 5.200 1.00 95.75 88 GLU A O 1
ATOM 669 N N . ALA A 1 89 ? 5.027 11.768 3.067 1.00 95.12 89 ALA A N 1
ATOM 670 C CA . ALA A 1 89 ? 4.347 13.065 3.125 1.00 95.12 89 ALA A CA 1
ATOM 671 C C . ALA A 1 89 ? 2.838 12.958 2.833 1.00 95.12 89 ALA A C 1
ATOM 673 O O . ALA A 1 89 ? 2.050 13.721 3.385 1.00 95.12 89 ALA A O 1
ATOM 674 N N . THR A 1 90 ? 2.428 11.996 2.003 1.00 95.69 90 THR A N 1
ATOM 675 C CA . THR A 1 90 ? 1.039 11.794 1.565 1.00 95.69 90 THR A CA 1
ATOM 676 C C . THR A 1 90 ? 0.065 11.542 2.718 1.00 95.69 90 THR A C 1
ATOM 678 O O . THR A 1 90 ? 0.304 10.652 3.534 1.00 95.69 90 THR A O 1
ATOM 681 N N . THR A 1 91 ? -1.063 12.256 2.764 1.00 92.81 91 THR A N 1
ATOM 682 C CA . THR A 1 91 ? -2.096 12.121 3.816 1.00 92.81 91 THR A CA 1
ATOM 683 C C . THR A 1 91 ? -3.365 11.391 3.360 1.00 92.81 91 THR A C 1
ATOM 685 O O . THR A 1 91 ? -4.230 11.113 4.190 1.00 92.81 91 THR A O 1
ATOM 688 N N . ILE A 1 92 ? -3.479 11.054 2.069 1.00 93.44 92 ILE A N 1
ATOM 689 C CA . ILE A 1 92 ? -4.664 10.435 1.456 1.00 93.44 92 ILE A CA 1
ATOM 690 C C . ILE A 1 92 ? -4.267 9.147 0.713 1.00 93.44 92 ILE A C 1
ATOM 692 O O . ILE A 1 92 ? -3.287 9.124 -0.032 1.00 93.44 92 ILE A O 1
ATOM 696 N N . GLY A 1 93 ? -5.047 8.073 0.880 1.00 94.56 93 GLY A N 1
ATOM 697 C CA . GLY A 1 93 ? -4.771 6.768 0.262 1.00 94.56 93 GLY A CA 1
ATOM 698 C C . GLY A 1 93 ? -4.712 6.792 -1.272 1.00 94.56 93 GLY A C 1
ATOM 699 O O . GLY A 1 93 ? -3.837 6.159 -1.863 1.00 94.56 93 GLY A O 1
ATOM 700 N N . ASP A 1 94 ? -5.576 7.575 -1.918 1.00 95.38 94 ASP A N 1
ATOM 701 C CA . ASP A 1 94 ? -5.617 7.688 -3.382 1.00 95.38 94 ASP A CA 1
ATOM 702 C C . ASP A 1 94 ? -4.356 8.352 -3.950 1.00 95.38 94 ASP A C 1
ATOM 704 O O . ASP A 1 94 ? -3.766 7.851 -4.904 1.00 95.38 94 ASP A O 1
ATOM 708 N N . GLU A 1 95 ? -3.866 9.423 -3.316 1.00 96.00 95 GLU A N 1
ATOM 709 C CA . GLU A 1 95 ? -2.598 10.066 -3.691 1.00 96.00 95 GLU A CA 1
ATOM 710 C C . GLU A 1 95 ? -1.419 9.084 -3.591 1.00 96.00 95 GLU A C 1
ATOM 712 O O . GLU A 1 95 ? -0.536 9.067 -4.449 1.00 96.00 95 GLU A O 1
ATOM 717 N N . PHE A 1 96 ? -1.418 8.224 -2.568 1.00 96.94 96 PHE A N 1
ATOM 718 C CA . PHE A 1 96 ? -0.391 7.200 -2.365 1.00 96.94 96 PHE A CA 1
ATOM 719 C C . PHE A 1 96 ? -0.437 6.139 -3.476 1.00 96.94 96 PHE A C 1
ATOM 721 O O . PHE A 1 96 ? 0.608 5.732 -3.994 1.00 96.94 96 PHE A O 1
ATOM 728 N N . ILE A 1 97 ? -1.643 5.737 -3.892 1.00 96.75 97 ILE A N 1
ATOM 729 C CA . ILE A 1 97 ? -1.867 4.834 -5.028 1.00 96.75 97 ILE A CA 1
ATOM 730 C C . ILE A 1 97 ? -1.411 5.479 -6.341 1.00 96.75 97 ILE A C 1
ATOM 732 O O . ILE A 1 97 ? -0.722 4.814 -7.116 1.00 96.75 97 ILE A O 1
ATOM 736 N N . GLU A 1 98 ? -1.717 6.756 -6.592 1.00 96.19 98 GLU A N 1
ATOM 737 C CA . GLU A 1 98 ? -1.266 7.452 -7.806 1.00 96.19 98 GLU A CA 1
ATOM 738 C C . GLU A 1 98 ? 0.262 7.580 -7.859 1.00 96.19 98 GLU A C 1
ATOM 740 O O . GLU A 1 98 ? 0.858 7.250 -8.883 1.00 96.19 98 GLU A O 1
ATOM 745 N N . ILE A 1 99 ? 0.932 7.949 -6.757 1.00 95.69 99 ILE A N 1
ATOM 746 C CA . ILE A 1 99 ? 2.407 8.012 -6.699 1.00 95.69 99 ILE A CA 1
ATOM 747 C C . ILE A 1 99 ? 3.024 6.639 -7.018 1.00 95.69 99 ILE A C 1
ATOM 749 O O . ILE A 1 99 ? 3.979 6.550 -7.798 1.00 95.69 99 ILE A O 1
ATOM 753 N N . LEU A 1 100 ? 2.469 5.556 -6.461 1.00 95.00 100 LEU A N 1
ATOM 754 C CA . LEU A 1 100 ? 2.920 4.194 -6.756 1.00 95.00 100 LEU A CA 1
ATOM 755 C C . LEU A 1 100 ? 2.625 3.779 -8.202 1.00 95.00 100 LEU A C 1
ATOM 757 O O . LEU A 1 100 ? 3.488 3.168 -8.835 1.00 95.00 100 LEU A O 1
ATOM 761 N N . ARG A 1 101 ? 1.460 4.132 -8.757 1.00 94.81 101 ARG A N 1
ATOM 762 C CA . ARG A 1 101 ? 1.105 3.885 -10.164 1.00 94.81 101 ARG A CA 1
ATOM 763 C C . ARG A 1 101 ? 2.108 4.553 -11.099 1.00 94.81 101 ARG A C 1
ATOM 765 O O . ARG A 1 101 ? 2.655 3.895 -11.985 1.00 94.81 101 ARG A O 1
ATOM 772 N N . ASP A 1 102 ? 2.408 5.822 -10.854 1.00 93.12 102 ASP A N 1
ATOM 773 C CA . ASP A 1 102 ? 3.375 6.608 -11.614 1.00 93.12 102 ASP A CA 1
ATOM 774 C C . ASP A 1 102 ? 4.776 5.976 -11.568 1.00 93.12 102 ASP A C 1
ATOM 776 O O . ASP A 1 102 ? 5.470 5.873 -12.585 1.00 93.12 102 ASP A O 1
ATOM 780 N N . LEU A 1 103 ? 5.190 5.497 -10.390 1.00 92.38 103 LEU A N 1
ATOM 781 C CA . LEU A 1 103 ? 6.468 4.817 -10.186 1.00 92.38 103 LEU A CA 1
ATOM 782 C C . LEU A 1 103 ? 6.526 3.465 -10.917 1.00 92.38 103 LEU A C 1
ATOM 784 O O . LEU A 1 103 ? 7.525 3.153 -11.570 1.00 92.38 103 LEU A O 1
ATOM 788 N N . ILE A 1 104 ? 5.441 2.689 -10.874 1.00 92.56 104 ILE A N 1
ATOM 789 C CA . ILE A 1 104 ? 5.301 1.415 -11.588 1.00 92.56 104 ILE A CA 1
ATOM 790 C C . ILE A 1 104 ? 5.353 1.633 -13.107 1.00 92.56 104 ILE A C 1
ATOM 792 O O . ILE A 1 104 ? 6.079 0.918 -13.803 1.00 92.56 104 ILE A O 1
ATOM 796 N N . VAL A 1 105 ? 4.675 2.654 -13.638 1.00 90.62 105 VAL A N 1
ATOM 797 C CA . VAL A 1 105 ? 4.757 3.011 -15.064 1.00 90.62 105 VAL A CA 1
ATOM 798 C C . VAL A 1 105 ? 6.186 3.414 -15.448 1.00 90.62 105 VAL A C 1
ATOM 800 O O . VAL A 1 105 ? 6.683 2.961 -16.479 1.00 90.62 105 VAL A O 1
ATOM 803 N N . LYS A 1 106 ? 6.889 4.190 -14.614 1.00 89.81 106 LYS A N 1
ATOM 804 C CA . LYS A 1 106 ? 8.274 4.630 -14.875 1.00 89.81 106 LYS A CA 1
ATOM 805 C C . LYS A 1 106 ? 9.302 3.489 -14.821 1.00 89.81 106 LYS A C 1
ATOM 807 O O . LYS A 1 106 ? 10.234 3.488 -15.624 1.00 89.81 106 LYS A O 1
ATOM 812 N N . GLN A 1 107 ? 9.158 2.534 -13.896 1.00 89.06 107 GLN A N 1
ATOM 813 C CA . GLN A 1 107 ? 10.161 1.484 -13.639 1.00 89.06 107 GLN A CA 1
ATOM 814 C C . GLN A 1 107 ? 9.854 0.125 -14.294 1.00 89.06 107 GLN A C 1
ATOM 816 O O . GLN A 1 107 ? 10.773 -0.616 -14.654 1.00 89.06 107 GLN A O 1
ATOM 821 N N . VAL A 1 108 ? 8.575 -0.242 -14.411 1.00 83.75 108 VAL A N 1
ATOM 822 C CA . VAL A 1 108 ? 8.138 -1.604 -14.768 1.00 83.75 108 VAL A CA 1
ATOM 823 C C . VAL A 1 108 ? 7.631 -1.685 -16.202 1.00 83.75 108 VAL A C 1
ATOM 825 O O . VAL A 1 108 ? 7.844 -2.712 -16.855 1.00 83.75 108 VAL A O 1
ATOM 828 N N . SER A 1 109 ? 6.998 -0.617 -16.704 1.00 73.19 109 SER A N 1
ATOM 829 C CA . SER A 1 109 ? 6.546 -0.562 -18.095 1.00 73.19 109 SER A CA 1
ATOM 830 C C . SER A 1 109 ? 7.722 -0.847 -19.034 1.00 73.19 109 SER A C 1
ATOM 832 O O . SER A 1 109 ? 8.806 -0.282 -18.841 1.00 73.19 109 SER A O 1
ATOM 834 N N . PRO A 1 110 ? 7.564 -1.713 -20.053 1.00 65.00 110 PRO A N 1
ATOM 835 C CA . PRO A 1 110 ? 8.590 -1.894 -21.059 1.00 65.00 110 PRO A CA 1
ATOM 836 C C . PRO A 1 110 ? 8.831 -0.548 -21.732 1.00 65.00 110 PRO A C 1
ATOM 838 O O . PRO A 1 110 ? 8.033 -0.107 -22.561 1.00 65.00 110 PRO A O 1
ATOM 841 N N . ARG A 1 111 ? 9.946 0.105 -21.381 1.00 62.75 111 ARG A N 1
ATOM 842 C CA . ARG A 1 111 ? 10.455 1.263 -22.108 1.00 62.75 111 ARG A CA 1
ATOM 843 C C . ARG A 1 111 ? 10.624 0.774 -23.540 1.00 62.75 111 ARG A C 1
ATOM 845 O O . ARG A 1 111 ? 11.578 0.049 -23.821 1.00 62.75 111 ARG A O 1
ATOM 852 N N . ARG A 1 112 ? 9.653 1.085 -24.413 1.00 57.38 112 ARG A N 1
ATOM 853 C CA . ARG A 1 112 ? 9.742 0.823 -25.850 1.00 57.38 112 ARG A CA 1
ATOM 854 C C . ARG A 1 112 ? 11.006 1.544 -26.267 1.00 57.38 112 ARG A C 1
ATOM 856 O O . ARG A 1 112 ? 11.005 2.770 -26.372 1.00 57.38 112 ARG A O 1
ATOM 863 N N . SER A 1 113 ? 12.100 0.800 -26.406 1.00 59.78 113 SER A N 1
ATOM 864 C CA . SER A 1 113 ? 13.319 1.363 -26.948 1.00 59.78 113 SER A CA 1
ATOM 865 C C . SER A 1 113 ? 12.907 1.967 -28.284 1.00 59.78 113 SER A C 1
ATOM 867 O O . SER A 1 113 ? 12.211 1.285 -29.049 1.00 59.78 113 SER A O 1
ATOM 869 N N . PRO A 1 114 ? 13.230 3.245 -28.561 1.00 62.16 114 PRO A N 1
ATOM 870 C CA . PRO A 1 114 ? 13.010 3.774 -29.891 1.00 62.16 114 PRO A CA 1
ATOM 871 C C . PRO A 1 114 ? 13.768 2.818 -30.798 1.00 62.16 114 PRO A C 1
ATOM 873 O O . PRO A 1 114 ? 14.988 2.688 -30.669 1.00 62.16 114 PRO A O 1
ATOM 876 N N . ARG A 1 115 ? 13.021 2.039 -31.595 1.00 58.16 115 ARG A N 1
ATOM 877 C CA . ARG A 1 115 ? 13.567 0.979 -32.439 1.00 58.16 115 ARG A CA 1
ATOM 878 C C . ARG A 1 115 ? 14.523 1.695 -33.358 1.00 58.16 115 ARG A C 1
ATOM 880 O O . ARG A 1 115 ? 14.065 2.338 -34.299 1.00 58.16 115 ARG A O 1
ATOM 887 N N . SER A 1 116 ? 15.809 1.650 -33.012 1.00 51.66 116 SER A N 1
ATOM 888 C CA . SER A 1 116 ? 16.834 2.398 -33.711 1.00 51.66 116 SER A CA 1
ATOM 889 C C . SER A 1 116 ? 16.789 1.885 -35.131 1.00 51.66 116 SER A C 1
ATOM 891 O O . SER A 1 116 ? 17.213 0.761 -35.415 1.00 51.66 116 SER A O 1
ATOM 893 N N . ARG A 1 117 ? 16.163 2.680 -36.005 1.00 58.12 117 ARG A N 1
ATOM 894 C CA . ARG A 1 117 ? 16.250 2.504 -37.440 1.00 58.12 117 ARG A CA 1
ATOM 895 C C . ARG A 1 117 ? 17.694 2.840 -37.725 1.00 58.12 117 ARG A C 1
ATOM 897 O O . ARG A 1 117 ? 18.050 3.993 -37.949 1.00 58.12 117 ARG A O 1
ATOM 904 N N . LYS A 1 118 ? 18.537 1.817 -37.589 1.00 57.69 118 LYS A N 1
ATOM 905 C CA . LYS A 1 118 ? 19.912 1.846 -38.029 1.00 57.69 118 LYS A CA 1
ATOM 906 C C . LYS A 1 118 ? 19.804 1.997 -39.534 1.00 57.69 118 LYS A C 1
ATOM 908 O O . LYS A 1 118 ? 19.670 1.010 -40.249 1.00 57.69 118 LYS A O 1
ATOM 913 N N . ASN A 1 119 ? 19.757 3.251 -39.972 1.00 53.12 119 ASN A N 1
ATOM 914 C CA . ASN A 1 119 ? 19.823 3.641 -41.362 1.00 53.12 119 ASN A CA 1
ATOM 915 C C . ASN A 1 119 ? 21.233 3.281 -41.831 1.00 53.12 119 ASN A C 1
ATOM 917 O O . ASN A 1 119 ? 22.110 4.132 -41.932 1.00 53.12 119 ASN A O 1
ATOM 921 N N . THR A 1 120 ? 21.465 1.991 -42.078 1.00 56.16 120 THR A N 1
ATOM 922 C CA . THR A 1 120 ? 22.439 1.561 -43.069 1.00 56.16 120 THR A CA 1
ATOM 923 C C . THR A 1 120 ? 21.939 2.113 -44.389 1.00 56.16 120 THR A C 1
ATOM 925 O O . THR A 1 120 ? 21.134 1.484 -45.075 1.00 56.16 120 THR A O 1
ATOM 928 N N . SER A 1 121 ? 22.389 3.326 -44.701 1.00 53.72 121 SER A N 1
ATOM 929 C CA . SER A 1 121 ? 22.452 3.788 -46.073 1.00 53.72 121 SER A CA 1
ATOM 930 C C . SER A 1 121 ? 23.137 2.692 -46.897 1.00 53.72 121 SER A C 1
ATOM 932 O O . SER A 1 121 ? 24.140 2.123 -46.444 1.00 53.72 121 SER A O 1
ATOM 934 N N . PRO A 1 122 ? 22.615 2.347 -48.083 1.00 50.12 122 PRO A N 1
ATOM 935 C CA . PRO A 1 122 ? 23.367 1.525 -49.007 1.00 50.12 122 PRO A CA 1
ATOM 936 C C . PRO A 1 122 ? 24.565 2.361 -49.458 1.00 50.12 122 PRO A C 1
ATOM 938 O O . PRO A 1 122 ? 24.433 3.265 -50.282 1.00 50.12 122 PRO A O 1
ATOM 941 N N . VAL A 1 123 ? 25.734 2.090 -48.876 1.00 47.34 123 VAL A N 1
ATOM 942 C CA . VAL A 1 123 ? 27.001 2.605 -49.394 1.00 47.34 123 VAL A CA 1
ATOM 943 C C . VAL A 1 123 ? 27.131 2.056 -50.808 1.00 47.34 123 VAL A C 1
ATOM 945 O O . VAL A 1 123 ? 27.324 0.854 -50.991 1.00 47.34 123 VAL A O 1
ATOM 948 N N . GLN A 1 124 ? 26.989 2.932 -51.803 1.00 49.22 124 GLN A N 1
ATOM 949 C CA . GLN A 1 124 ? 27.266 2.598 -53.193 1.00 49.22 124 GLN A CA 1
ATOM 950 C C . GLN A 1 124 ? 28.773 2.377 -53.341 1.00 49.22 124 GLN A C 1
ATOM 952 O O . GLN A 1 124 ? 29.531 3.299 -53.628 1.00 49.22 124 GLN A O 1
ATOM 957 N N . THR A 1 125 ? 29.228 1.146 -53.117 1.00 51.75 125 THR A N 1
ATOM 958 C CA . THR A 1 125 ? 30.542 0.726 -53.604 1.00 51.75 125 THR A CA 1
ATOM 959 C C . THR A 1 125 ? 30.467 0.579 -55.125 1.00 51.75 125 THR A C 1
ATOM 961 O O . THR A 1 125 ? 29.555 -0.105 -55.599 1.00 51.75 125 THR A O 1
ATOM 964 N N . PRO A 1 126 ? 31.392 1.178 -55.898 1.00 54.41 126 PRO A N 1
ATOM 965 C CA . PRO A 1 126 ? 31.400 1.047 -57.353 1.00 54.41 126 PRO A CA 1
ATOM 966 C C . PRO A 1 126 ? 31.601 -0.420 -57.779 1.00 54.41 126 PRO A C 1
ATOM 968 O O . PRO A 1 126 ? 32.172 -1.208 -57.015 1.00 54.41 126 PRO A O 1
ATOM 971 N N . PRO A 1 127 ? 31.148 -0.811 -58.986 1.00 46.97 127 PRO A N 1
ATOM 972 C CA . PRO A 1 127 ? 31.180 -2.197 -59.441 1.00 46.97 127 PRO A CA 1
ATOM 973 C C . PRO A 1 127 ? 32.616 -2.657 -59.731 1.00 46.97 127 PRO A C 1
ATOM 975 O O . PRO A 1 127 ? 33.132 -2.517 -60.837 1.00 46.97 127 PRO A O 1
ATOM 978 N N . GLY A 1 128 ? 33.264 -3.233 -58.719 1.00 43.34 128 GLY A N 1
ATOM 979 C CA . GLY A 1 128 ? 34.529 -3.944 -58.877 1.00 43.34 128 GLY A CA 1
ATOM 980 C C . GLY A 1 128 ? 34.324 -5.279 -59.597 1.00 43.34 128 GLY A C 1
ATOM 981 O O . GLY A 1 128 ? 33.520 -6.103 -59.162 1.00 43.34 128 GLY A O 1
ATOM 982 N N . SER A 1 129 ? 35.075 -5.488 -60.680 1.00 53.41 129 SER A N 1
ATOM 983 C CA . SER A 1 129 ? 35.045 -6.670 -61.553 1.00 53.41 129 SER A CA 1
ATOM 984 C C . SER A 1 129 ? 35.115 -8.012 -60.794 1.00 53.41 129 SER A C 1
ATOM 986 O O . SER A 1 129 ? 35.743 -8.088 -59.731 1.00 53.41 129 SER A O 1
ATOM 988 N N . PRO A 1 130 ? 34.521 -9.101 -61.327 1.00 46.59 130 PRO A N 1
ATOM 989 C CA . PRO A 1 130 ? 34.359 -10.359 -60.596 1.00 46.59 130 PRO A CA 1
ATOM 990 C C . PRO A 1 130 ? 35.702 -11.021 -60.251 1.00 46.59 130 PRO A C 1
ATOM 992 O O . PRO A 1 130 ? 36.376 -11.599 -61.103 1.00 46.59 130 PRO A O 1
ATOM 995 N N . LYS A 1 131 ? 36.078 -10.986 -58.966 1.00 49.31 131 LYS A N 1
ATOM 996 C CA . LYS A 1 131 ? 37.244 -11.715 -58.444 1.00 49.31 131 LYS A CA 1
ATOM 997 C C . LYS A 1 131 ? 36.948 -13.213 -58.324 1.00 49.31 131 LYS A C 1
ATOM 999 O O . LYS A 1 131 ? 35.907 -13.621 -57.813 1.00 49.31 131 LYS A O 1
A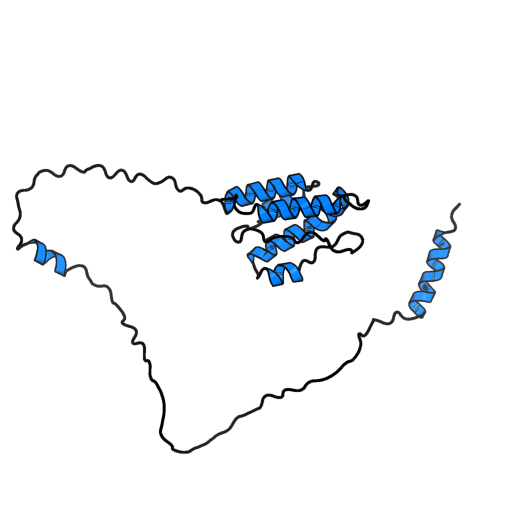TOM 1004 N N . SER A 1 132 ? 37.902 -14.031 -58.768 1.00 53.41 132 SER A N 1
ATOM 1005 C CA . SER A 1 132 ? 37.786 -15.492 -58.793 1.00 53.41 132 SER A CA 1
ATOM 1006 C C . SER A 1 132 ? 37.693 -16.122 -57.393 1.00 53.41 132 SER A C 1
ATOM 1008 O O . SER A 1 132 ? 38.352 -15.692 -56.442 1.00 53.41 132 SER A O 1
ATOM 1010 N N . LYS A 1 133 ? 36.926 -17.220 -57.295 1.00 55.53 133 LYS A N 1
ATOM 1011 C CA . LYS A 1 133 ? 36.664 -18.022 -56.077 1.00 55.53 133 LYS A CA 1
ATOM 1012 C C . LYS A 1 133 ? 37.923 -18.493 -55.330 1.00 55.53 133 LYS A C 1
ATOM 1014 O O . LYS A 1 133 ? 37.826 -18.850 -54.158 1.00 55.53 133 LYS A O 1
ATOM 1019 N N . ALA A 1 134 ? 39.084 -18.511 -55.986 1.00 54.75 134 ALA A N 1
ATOM 1020 C CA . ALA A 1 134 ? 40.350 -18.931 -55.388 1.00 54.75 134 ALA A CA 1
ATOM 1021 C C . ALA A 1 134 ? 40.851 -17.979 -54.281 1.00 54.75 134 ALA A C 1
ATOM 1023 O O . ALA A 1 134 ? 41.438 -18.437 -53.303 1.00 54.75 134 ALA A O 1
ATOM 1024 N N . GLN A 1 135 ? 40.592 -16.670 -54.389 1.00 53.84 135 GLN A N 1
ATOM 1025 C CA . GLN A 1 135 ? 41.230 -15.676 -53.514 1.00 53.84 135 GLN A CA 1
ATOM 1026 C C . GLN A 1 135 ? 40.514 -15.503 -52.157 1.00 53.84 135 GLN A C 1
ATOM 1028 O O . GLN A 1 135 ? 41.161 -15.223 -51.151 1.00 53.84 135 GLN A O 1
ATOM 1033 N N . GLN A 1 136 ? 39.204 -15.780 -52.082 1.00 52.22 136 GLN A N 1
ATOM 1034 C CA . GLN A 1 136 ? 38.419 -15.693 -50.835 1.00 52.22 136 GLN A CA 1
ATOM 1035 C C . GLN A 1 136 ? 38.811 -16.719 -49.755 1.00 52.22 136 GLN A C 1
ATOM 1037 O O . GLN A 1 136 ? 38.477 -16.530 -48.586 1.00 52.22 136 GLN A O 1
ATOM 1042 N N . ARG A 1 137 ? 39.509 -17.809 -50.107 1.00 53.00 137 ARG A N 1
ATOM 1043 C CA . ARG A 1 137 ? 39.920 -18.836 -49.131 1.00 53.00 137 ARG A CA 1
ATOM 1044 C C . ARG A 1 137 ? 41.199 -18.483 -48.365 1.00 53.00 137 ARG A C 1
ATOM 1046 O O . ARG A 1 137 ? 41.409 -19.042 -47.294 1.00 53.00 137 ARG A O 1
ATOM 1053 N N . ALA A 1 138 ? 42.015 -17.551 -48.862 1.00 52.91 138 ALA A N 1
ATOM 1054 C CA . ALA A 1 138 ? 43.270 -17.162 -48.212 1.00 52.91 138 ALA A CA 1
ATOM 1055 C C . ALA A 1 138 ? 43.057 -16.231 -46.998 1.00 52.91 138 ALA A C 1
ATOM 1057 O O . ALA A 1 138 ? 43.690 -16.417 -45.961 1.00 52.91 138 ALA A O 1
ATOM 1058 N N . GLU A 1 139 ? 42.122 -15.276 -47.072 1.00 47.97 139 GLU A N 1
ATOM 1059 C CA . GLU A 1 139 ? 41.851 -14.339 -45.962 1.00 47.97 139 GLU A CA 1
ATOM 1060 C C . GLU A 1 139 ? 41.093 -14.969 -44.779 1.00 47.97 139 GLU A C 1
ATOM 1062 O O . GLU A 1 139 ? 41.172 -14.478 -43.651 1.00 47.97 139 GLU A O 1
ATOM 1067 N N . ALA A 1 140 ? 40.407 -16.098 -44.987 1.00 50.62 140 ALA A N 1
ATOM 1068 C CA . ALA A 1 140 ? 39.673 -16.795 -43.927 1.00 50.62 140 ALA A CA 1
ATOM 1069 C C . ALA A 1 140 ? 40.582 -17.447 -42.857 1.00 50.62 140 ALA A C 1
ATOM 1071 O O . ALA A 1 140 ? 40.094 -17.853 -41.801 1.00 50.62 140 ALA A O 1
ATOM 1072 N N . ALA A 1 141 ? 41.896 -17.533 -43.095 1.00 53.16 141 ALA A N 1
ATOM 1073 C CA . ALA A 1 141 ? 42.839 -18.252 -42.235 1.00 53.16 141 ALA A CA 1
ATOM 1074 C C . ALA A 1 141 ? 43.434 -17.430 -41.068 1.00 53.16 141 ALA A C 1
ATOM 1076 O O . ALA A 1 141 ? 44.048 -18.015 -40.177 1.00 53.16 141 ALA A O 1
ATOM 1077 N N . GLN A 1 142 ? 43.271 -16.098 -41.026 1.00 54.31 142 GLN A N 1
ATOM 1078 C CA . GLN A 1 142 ? 43.992 -15.243 -40.057 1.00 54.31 142 GLN A CA 1
ATOM 1079 C C . GLN A 1 142 ? 43.163 -14.642 -38.904 1.00 54.31 142 GLN A C 1
ATOM 1081 O O . GLN A 1 142 ? 43.724 -13.961 -38.045 1.00 54.31 142 GLN A O 1
ATOM 1086 N N . LYS A 1 143 ? 41.854 -14.916 -38.794 1.00 55.78 143 LYS A N 1
ATOM 1087 C CA . LYS A 1 143 ? 41.011 -14.388 -37.695 1.00 55.78 143 LYS A CA 1
ATOM 1088 C C . LYS A 1 143 ? 40.343 -15.467 -36.841 1.00 55.78 143 LYS A C 1
ATOM 1090 O O . LYS A 1 143 ? 39.126 -15.470 -36.683 1.00 55.78 143 LYS A O 1
ATOM 1095 N N . ASN A 1 144 ? 41.137 -16.344 -36.213 1.00 50.38 144 ASN A N 1
ATOM 1096 C CA . ASN A 1 144 ? 40.618 -17.178 -35.118 1.00 50.38 144 ASN A CA 1
ATOM 1097 C C . ASN A 1 144 ? 41.651 -17.595 -34.045 1.00 50.38 144 ASN A C 1
ATOM 1099 O O . ASN A 1 144 ? 41.863 -18.774 -33.777 1.00 50.38 144 ASN A O 1
ATOM 1103 N N . LYS A 1 145 ? 42.257 -16.619 -33.351 1.00 55.44 145 LYS A N 1
ATOM 1104 C CA . LYS A 1 145 ? 42.917 -16.852 -32.047 1.00 55.44 145 LYS A CA 1
ATOM 1105 C C . LYS A 1 145 ? 41.956 -16.559 -30.885 1.00 55.44 145 LYS A C 1
ATOM 1107 O O . LYS A 1 145 ? 42.162 -15.625 -30.116 1.00 55.44 145 LYS A O 1
ATOM 1112 N N . LYS A 1 146 ? 40.911 -17.380 -30.733 1.00 53.78 146 LYS A N 1
ATOM 1113 C CA . LYS A 1 146 ? 40.142 -17.481 -29.479 1.00 53.78 146 LYS A CA 1
ATOM 1114 C C . LYS A 1 146 ? 40.437 -18.830 -28.824 1.00 53.78 146 LYS A C 1
ATOM 1116 O O . LYS A 1 146 ? 40.069 -19.872 -29.353 1.00 53.78 146 LYS A O 1
ATOM 1121 N N . LYS A 1 147 ? 41.127 -18.806 -27.676 1.00 52.19 147 LYS A N 1
ATOM 1122 C CA . LYS A 1 147 ? 41.385 -19.996 -26.850 1.00 52.19 147 LYS A CA 1
ATOM 1123 C C . LYS A 1 147 ? 40.057 -20.532 -26.300 1.00 52.19 147 LYS A C 1
ATOM 1125 O O . LYS A 1 147 ? 39.576 -20.052 -25.278 1.00 52.19 147 LYS A O 1
ATOM 1130 N N . THR A 1 148 ? 39.486 -21.543 -26.947 1.00 48.34 148 THR A N 1
ATOM 1131 C CA . THR A 1 148 ? 38.354 -22.297 -26.393 1.00 48.34 148 THR A CA 1
ATOM 1132 C C . THR A 1 148 ? 38.883 -23.323 -25.395 1.00 48.34 148 THR A C 1
ATOM 1134 O O . THR A 1 148 ? 39.329 -24.404 -25.778 1.00 48.34 148 THR A O 1
ATOM 1137 N N . VAL A 1 149 ? 38.849 -22.992 -24.102 1.00 52.25 149 VAL A N 1
ATOM 1138 C CA . VAL A 1 149 ? 39.166 -23.952 -23.035 1.00 52.25 149 VAL A CA 1
ATOM 1139 C C . VAL A 1 149 ? 38.017 -24.957 -22.933 1.00 52.25 149 VAL A C 1
ATOM 1141 O O . VAL A 1 149 ? 36.961 -24.673 -22.372 1.00 52.25 149 VAL A O 1
ATOM 1144 N N . ARG A 1 150 ? 38.213 -26.146 -23.511 1.00 54.22 150 ARG A N 1
ATOM 1145 C CA . ARG A 1 150 ? 37.253 -27.254 -23.455 1.00 54.22 150 ARG A CA 1
ATOM 1146 C C . ARG A 1 150 ? 37.266 -27.878 -22.057 1.00 54.22 150 ARG A C 1
ATOM 1148 O O . ARG A 1 150 ? 38.054 -28.784 -21.792 1.00 54.22 150 ARG A O 1
ATOM 1155 N N . ILE A 1 151 ? 36.382 -27.408 -21.178 1.00 63.72 151 ILE A N 1
ATOM 1156 C CA . ILE A 1 151 ? 36.155 -28.017 -19.862 1.00 63.72 151 ILE A CA 1
ATOM 1157 C C . ILE A 1 151 ? 35.691 -29.468 -20.078 1.00 63.72 151 ILE A C 1
ATOM 1159 O O . ILE A 1 151 ? 34.627 -29.717 -20.645 1.00 63.72 151 ILE A O 1
ATOM 1163 N N . LYS A 1 152 ? 36.508 -30.442 -19.658 1.00 56.75 152 LYS A N 1
ATOM 1164 C CA . LYS A 1 152 ? 36.143 -31.865 -19.689 1.00 56.75 152 LYS A CA 1
ATOM 1165 C C . LYS A 1 152 ? 35.192 -32.161 -18.529 1.00 56.75 152 LYS A C 1
ATOM 1167 O O . LYS A 1 152 ? 35.641 -32.354 -17.403 1.00 56.75 152 LYS A O 1
ATOM 1172 N N . LEU A 1 153 ? 33.895 -32.247 -18.816 1.00 48.69 153 LEU A N 1
ATOM 1173 C CA . LEU A 1 153 ? 32.906 -32.779 -17.880 1.00 48.69 153 LEU A CA 1
ATOM 1174 C C . LEU A 1 153 ? 33.190 -34.272 -17.639 1.00 48.69 153 LEU A C 1
ATOM 1176 O O . LEU A 1 153 ? 32.850 -35.112 -18.473 1.00 48.69 153 LEU A O 1
ATOM 1180 N N . ARG A 1 154 ? 33.820 -34.616 -16.511 1.00 48.22 154 ARG A N 1
ATOM 1181 C CA . ARG A 1 154 ? 33.926 -36.012 -16.070 1.00 48.22 154 ARG A CA 1
ATOM 1182 C C . ARG A 1 154 ? 32.615 -36.428 -15.403 1.00 48.22 154 ARG A C 1
ATOM 1184 O O . ARG A 1 154 ? 32.388 -36.128 -14.238 1.00 48.22 154 ARG A O 1
ATOM 1191 N N . ARG A 1 155 ? 31.770 -37.149 -16.146 1.00 49.41 155 ARG A N 1
ATOM 1192 C CA . ARG A 1 155 ? 30.839 -38.113 -15.548 1.00 49.41 155 ARG A CA 1
ATOM 1193 C C . ARG A 1 155 ? 31.619 -39.401 -15.298 1.00 49.41 155 ARG A C 1
ATOM 1195 O O . ARG A 1 155 ? 32.044 -40.038 -16.256 1.00 49.41 155 ARG A O 1
ATOM 1202 N N . SER A 1 156 ? 31.797 -39.769 -14.037 1.00 42.25 156 SER A N 1
ATOM 1203 C CA . SER A 1 156 ? 32.186 -41.120 -13.626 1.00 42.25 156 SER A CA 1
ATOM 1204 C C . SER A 1 156 ? 31.021 -41.706 -12.841 1.00 42.25 156 SER A C 1
ATOM 1206 O O . SER A 1 156 ? 30.698 -41.207 -11.763 1.00 42.25 156 SER A O 1
ATOM 1208 N N . GLY A 1 157 ? 30.361 -42.698 -13.434 1.00 41.69 157 GLY A N 1
ATOM 1209 C CA . GLY A 1 157 ? 29.378 -43.521 -12.741 1.00 41.69 157 GLY A CA 1
ATOM 1210 C C . GLY A 1 157 ? 30.045 -44.559 -11.835 1.00 41.69 157 GLY A C 1
ATOM 1211 O O . GLY A 1 157 ? 31.253 -44.752 -11.893 1.00 41.69 157 GLY A O 1
ATOM 1212 N N . GLU A 1 158 ? 29.188 -45.147 -11.011 1.00 36.28 158 GLU A N 1
ATOM 1213 C CA . GLU A 1 158 ? 29.253 -46.344 -10.160 1.00 36.28 158 GLU A CA 1
ATOM 1214 C C . GLU A 1 158 ? 30.543 -47.166 -9.892 1.00 36.28 158 GLU A C 1
ATOM 1216 O O . GLU A 1 158 ? 31.448 -47.348 -10.698 1.00 36.28 158 GLU A O 1
ATOM 1221 N N . ARG A 1 159 ? 30.498 -47.708 -8.664 1.00 42.09 159 ARG A N 1
ATOM 1222 C CA . ARG A 1 159 ? 31.280 -48.762 -7.978 1.00 42.09 159 ARG A CA 1
ATOM 1223 C C . ARG A 1 159 ? 31.397 -50.077 -8.798 1.00 42.09 159 ARG A C 1
ATOM 1225 O O . ARG A 1 159 ? 30.611 -50.218 -9.731 1.00 42.09 159 ARG A O 1
ATOM 1232 N N . PRO A 1 160 ? 32.260 -51.071 -8.442 1.00 43.69 160 PRO A N 1
ATOM 1233 C CA . PRO A 1 160 ? 32.696 -51.425 -7.073 1.00 43.69 160 PRO A CA 1
ATOM 1234 C C . PRO A 1 160 ? 34.172 -51.855 -6.887 1.00 43.69 160 PRO A C 1
ATOM 1236 O O . PRO A 1 160 ? 34.938 -51.922 -7.840 1.00 43.69 160 PRO A O 1
ATOM 1239 N N . GLY A 1 161 ? 34.553 -52.181 -5.643 1.00 31.86 161 GLY A N 1
ATOM 1240 C CA . GLY A 1 161 ? 35.838 -52.819 -5.316 1.00 31.86 161 GLY A CA 1
ATOM 1241 C C . GLY A 1 161 ? 36.308 -52.537 -3.885 1.00 31.86 161 GLY A C 1
ATOM 1242 O O . GLY A 1 161 ? 36.574 -51.391 -3.541 1.00 31.86 161 GLY A O 1
ATOM 1243 N N . THR A 1 162 ? 36.366 -53.582 -3.062 1.00 37.97 162 THR A N 1
ATOM 1244 C CA . THR A 1 162 ? 36.842 -53.602 -1.667 1.00 37.97 162 THR A CA 1
ATOM 1245 C C . THR A 1 162 ? 38.348 -53.334 -1.568 1.00 37.97 162 THR A C 1
ATOM 1247 O O . THR A 1 162 ? 39.090 -53.925 -2.343 1.00 37.97 162 THR A O 1
ATOM 1250 N N . ASP A 1 163 ? 38.792 -52.539 -0.587 1.00 37.22 163 ASP A N 1
ATOM 1251 C CA . ASP A 1 163 ? 39.794 -52.973 0.408 1.00 37.22 163 ASP A CA 1
ATOM 1252 C C . ASP A 1 163 ? 39.785 -52.043 1.644 1.00 37.22 163 ASP A C 1
ATOM 1254 O O . ASP A 1 163 ? 39.167 -50.973 1.624 1.00 37.22 163 ASP A O 1
ATOM 1258 N N . GLU A 1 164 ? 40.394 -52.481 2.744 1.00 38.84 164 GLU A N 1
ATOM 1259 C CA . GLU A 1 164 ? 40.368 -51.812 4.048 1.00 38.84 164 GLU A CA 1
ATOM 1260 C C . GLU A 1 164 ? 41.280 -50.571 4.128 1.00 38.84 164 GLU A C 1
ATOM 1262 O O . GLU A 1 164 ? 42.367 -50.536 3.554 1.00 38.84 164 GLU A O 1
ATOM 1267 N N . ASN A 1 165 ? 40.898 -49.570 4.939 1.00 32.47 165 ASN A N 1
ATOM 1268 C CA . ASN A 1 165 ? 41.493 -49.328 6.273 1.00 32.47 165 ASN A CA 1
ATOM 1269 C C . ASN A 1 165 ? 41.177 -47.904 6.812 1.00 32.47 165 ASN A C 1
ATOM 1271 O O . ASN A 1 165 ? 41.150 -46.924 6.076 1.00 32.47 165 ASN A O 1
ATOM 1275 N N . ALA A 1 166 ? 41.038 -47.821 8.139 1.00 34.31 166 ALA A N 1
ATOM 1276 C CA . ALA A 1 166 ? 41.256 -46.664 9.018 1.00 34.31 166 ALA A CA 1
ATOM 1277 C C . ALA A 1 166 ? 40.305 -45.433 9.029 1.00 34.31 166 ALA A C 1
ATOM 1279 O O . ALA A 1 166 ? 40.126 -44.689 8.074 1.00 34.31 166 ALA A O 1
ATOM 1280 N N . GLN A 1 167 ? 39.884 -45.133 10.270 1.00 38.59 167 GLN A N 1
ATOM 1281 C CA . GLN A 1 167 ? 39.600 -43.805 10.852 1.00 38.59 167 GLN A CA 1
ATOM 1282 C C . GLN A 1 167 ? 38.261 -43.092 10.562 1.00 38.59 167 GLN A C 1
ATOM 1284 O O . GLN A 1 167 ? 38.160 -42.064 9.901 1.00 38.59 167 GLN A O 1
ATOM 1289 N N . LYS A 1 168 ? 37.246 -43.582 11.290 1.00 35.88 168 LYS A N 1
ATOM 1290 C CA . LYS A 1 168 ? 36.363 -42.799 12.187 1.00 35.88 168 LYS A CA 1
ATOM 1291 C C . LYS A 1 168 ? 36.621 -41.273 12.246 1.00 35.88 168 LYS A C 1
ATOM 1293 O O . LYS A 1 168 ? 37.608 -40.866 12.847 1.00 35.88 168 LYS A O 1
ATOM 1298 N N . VAL A 1 169 ? 35.600 -40.475 11.918 1.00 35.16 169 VAL A N 1
ATOM 1299 C CA . VAL A 1 169 ? 34.805 -39.727 12.924 1.00 35.16 169 VAL A CA 1
ATOM 1300 C C . VAL A 1 169 ? 33.346 -39.731 12.458 1.00 35.16 169 VAL A C 1
ATOM 1302 O O . VAL A 1 169 ? 33.053 -39.361 11.325 1.00 35.16 169 VAL A O 1
ATOM 1305 N N . GLN A 1 170 ? 32.425 -40.165 13.319 1.00 35.47 170 GLN A N 1
ATOM 1306 C CA . GLN A 1 170 ? 30.994 -40.236 13.022 1.00 35.47 170 GLN A CA 1
ATOM 1307 C C . GLN A 1 170 ? 30.201 -39.820 14.264 1.00 35.47 170 GLN A C 1
ATOM 1309 O O . GLN A 1 170 ? 30.239 -40.512 15.277 1.00 35.47 170 GLN A O 1
ATOM 1314 N N . THR A 1 171 ? 29.448 -38.725 14.157 1.00 33.84 171 THR A N 1
ATOM 1315 C CA . THR A 1 171 ? 28.455 -38.305 15.160 1.00 33.84 171 THR A CA 1
ATOM 1316 C C . THR A 1 171 ? 27.223 -37.834 14.389 1.00 33.84 171 THR A C 1
ATOM 1318 O O . THR A 1 171 ? 27.189 -36.737 13.847 1.00 33.84 171 THR A O 1
ATOM 1321 N N . GLN A 1 172 ? 26.369 -38.777 13.994 1.00 39.94 172 GLN A N 1
ATOM 1322 C CA . GLN A 1 172 ? 25.093 -39.062 14.662 1.00 39.94 172 GLN A CA 1
ATOM 1323 C C . GLN A 1 172 ? 24.139 -37.864 14.748 1.00 39.94 172 GLN A C 1
ATOM 1325 O O . GLN A 1 172 ? 24.196 -37.030 15.647 1.00 39.94 172 GLN A O 1
ATOM 1330 N N . THR A 1 173 ? 23.173 -37.889 13.835 1.00 36.47 173 THR A N 1
ATOM 1331 C CA . THR A 1 173 ? 21.818 -37.378 14.032 1.00 36.47 173 THR A CA 1
ATOM 1332 C C . THR A 1 173 ? 21.209 -37.924 15.327 1.00 36.47 173 THR A C 1
ATOM 1334 O O . THR A 1 173 ? 21.229 -39.133 15.553 1.00 36.47 173 THR A O 1
ATOM 1337 N N . GLN A 1 174 ? 20.549 -37.066 16.107 1.00 39.28 174 GLN A N 1
ATOM 1338 C CA . GLN A 1 174 ? 19.472 -37.499 16.999 1.00 39.28 174 GLN A CA 1
ATOM 1339 C C . GLN A 1 174 ? 18.178 -36.757 16.677 1.00 39.28 174 GLN A C 1
ATOM 1341 O O . GLN A 1 174 ? 18.073 -35.538 16.793 1.00 39.28 174 GLN A O 1
ATOM 1346 N N . THR A 1 175 ? 17.178 -37.541 16.290 1.00 38.12 175 THR A N 1
ATOM 1347 C CA . THR A 1 175 ? 15.785 -37.127 16.155 1.00 38.12 175 THR A CA 1
ATOM 1348 C C . THR A 1 175 ? 15.087 -37.396 17.483 1.00 38.12 175 THR A C 1
ATOM 1350 O O . THR A 1 175 ? 15.068 -38.547 17.920 1.00 38.12 175 THR A O 1
ATOM 1353 N N . LYS A 1 176 ? 14.457 -36.395 18.110 1.00 41.44 176 LYS A N 1
ATOM 1354 C CA . LYS A 1 176 ? 13.522 -36.650 19.218 1.00 41.44 176 LYS A CA 1
ATOM 1355 C C . LYS A 1 176 ? 12.398 -35.605 19.286 1.00 41.44 176 LYS A C 1
ATOM 1357 O O . LYS A 1 176 ? 12.627 -34.451 19.624 1.00 41.44 176 LYS A O 1
ATOM 1362 N N . ARG A 1 177 ? 11.177 -36.044 18.955 1.00 35.91 177 ARG A N 1
ATOM 1363 C CA . ARG A 1 177 ? 9.913 -35.529 19.526 1.00 35.91 177 ARG A CA 1
ATOM 1364 C C . ARG A 1 177 ? 9.821 -36.077 20.969 1.00 35.91 177 ARG A C 1
ATOM 1366 O O . ARG A 1 177 ? 10.367 -37.152 21.196 1.00 35.91 177 ARG A O 1
ATOM 1373 N N . THR A 1 178 ? 9.191 -35.479 21.974 1.00 30.75 178 THR A N 1
ATOM 1374 C CA . THR A 1 178 ? 8.245 -34.344 22.075 1.00 30.75 178 THR A CA 1
ATOM 1375 C C . THR A 1 178 ? 8.671 -33.467 23.305 1.00 30.75 178 THR A C 1
ATOM 1377 O O . THR A 1 178 ? 9.846 -33.520 23.651 1.00 30.75 178 THR A O 1
ATOM 1380 N N . GLU A 1 179 ? 7.909 -32.610 24.013 1.00 35.84 179 GLU A N 1
ATOM 1381 C CA . GLU A 1 179 ? 6.457 -32.333 24.095 1.00 35.84 179 GLU A CA 1
ATOM 1382 C C . GLU A 1 179 ? 6.139 -30.864 24.499 1.00 35.84 179 GLU A C 1
ATOM 1384 O O . GLU A 1 179 ? 6.961 -29.965 24.350 1.00 35.84 179 GLU A O 1
ATOM 1389 N N . THR A 1 180 ? 4.915 -30.625 24.977 1.00 39.38 180 THR A N 1
ATOM 1390 C CA . THR A 1 180 ? 4.331 -29.381 25.516 1.00 39.38 180 THR A CA 1
ATOM 1391 C C . THR A 1 180 ? 5.082 -28.709 26.681 1.00 39.38 180 THR A C 1
ATOM 1393 O O . THR A 1 180 ? 5.337 -29.374 27.683 1.00 39.38 180 THR A O 1
ATOM 1396 N N . ALA A 1 181 ? 5.233 -27.372 26.661 1.00 34.19 181 ALA A N 1
ATOM 1397 C CA . ALA A 1 181 ? 5.104 -26.507 27.853 1.00 34.19 181 ALA A CA 1
ATOM 1398 C C . ALA A 1 181 ? 4.988 -25.001 27.509 1.00 34.19 181 ALA A C 1
ATOM 1400 O O . ALA A 1 181 ? 5.471 -24.533 26.485 1.00 34.19 181 ALA A O 1
ATOM 1401 N N . LYS A 1 182 ? 4.322 -24.271 28.407 1.00 40.41 182 LYS A N 1
ATOM 1402 C CA . LYS A 1 182 ? 3.832 -22.883 28.337 1.00 40.41 182 LYS A CA 1
ATOM 1403 C C . LYS A 1 182 ? 4.876 -21.766 28.133 1.00 40.41 182 LYS A C 1
ATOM 1405 O O . LYS A 1 182 ? 5.968 -21.792 28.688 1.00 40.41 182 LYS A O 1
ATOM 1410 N N . GLU A 1 183 ? 4.399 -20.716 27.462 1.00 45.12 183 GLU A N 1
ATOM 1411 C CA . GLU A 1 183 ? 4.726 -19.287 27.629 1.00 45.12 183 GLU A CA 1
ATOM 1412 C C . GLU A 1 183 ? 5.167 -18.886 29.059 1.00 45.12 183 GLU A C 1
ATOM 1414 O O . GLU A 1 183 ? 4.411 -19.108 30.010 1.00 45.12 183 GLU A O 1
ATOM 1419 N N . PRO A 1 184 ? 6.311 -18.194 29.223 1.00 45.38 184 PRO A N 1
ATOM 1420 C CA . PRO A 1 184 ? 6.579 -17.366 30.391 1.00 45.38 184 PRO A CA 1
ATOM 1421 C C . PRO A 1 184 ? 6.160 -15.912 30.113 1.00 45.38 184 PRO A C 1
ATOM 1423 O O . PRO A 1 184 ? 6.880 -15.155 29.459 1.00 45.38 184 PRO A O 1
ATOM 1426 N N . ARG A 1 185 ? 5.010 -15.489 30.652 1.00 53.25 185 ARG A N 1
ATOM 1427 C CA . ARG A 1 185 ? 4.712 -14.053 30.787 1.00 53.25 185 ARG A CA 1
ATOM 1428 C C . ARG A 1 185 ? 5.704 -13.409 31.758 1.00 53.25 185 ARG A C 1
ATOM 1430 O O . ARG A 1 185 ? 6.003 -14.025 32.783 1.00 53.25 185 ARG A O 1
ATOM 1437 N N . PRO A 1 186 ? 6.137 -12.156 31.535 1.00 45.31 186 PRO A N 1
ATOM 1438 C CA . PRO A 1 186 ? 6.767 -11.386 32.595 1.00 45.31 186 PRO A CA 1
ATOM 1439 C C . PRO A 1 186 ? 5.734 -11.134 33.702 1.00 45.31 186 PRO A C 1
ATOM 1441 O O . PRO A 1 186 ? 4.725 -10.459 33.491 1.00 45.31 186 PRO A O 1
ATOM 1444 N N . ALA A 1 187 ? 5.972 -11.697 34.886 1.00 51.38 187 ALA A N 1
ATOM 1445 C CA . ALA A 1 187 ? 5.162 -11.414 36.061 1.00 51.38 187 ALA A CA 1
ATOM 1446 C C . ALA A 1 187 ? 5.428 -9.973 36.519 1.00 51.38 187 ALA A C 1
ATOM 1448 O O . ALA A 1 187 ? 6.513 -9.654 37.008 1.00 51.38 187 ALA A O 1
ATOM 1449 N N . ILE A 1 188 ? 4.437 -9.095 36.360 1.00 59.97 188 ILE A N 1
ATOM 1450 C CA . ILE A 1 188 ? 4.475 -7.748 36.934 1.00 59.97 188 ILE A CA 1
ATOM 1451 C C . ILE A 1 188 ? 4.401 -7.907 38.456 1.00 59.97 188 ILE A C 1
ATOM 1453 O O . ILE A 1 188 ? 3.420 -8.441 38.974 1.00 59.97 188 ILE A O 1
ATOM 1457 N N . SER A 1 189 ? 5.443 -7.468 39.167 1.00 59.16 189 SER A N 1
ATOM 1458 C CA . SER A 1 189 ? 5.471 -7.518 40.633 1.00 59.16 189 SER A CA 1
ATOM 1459 C C . SER A 1 189 ? 4.278 -6.758 41.220 1.00 59.16 189 SER A C 1
ATOM 1461 O O . SER A 1 189 ? 3.984 -5.637 40.796 1.00 59.16 189 SER A O 1
ATOM 1463 N N . GLN A 1 190 ? 3.625 -7.336 42.234 1.00 58.31 190 GLN A N 1
ATOM 1464 C CA . GLN A 1 190 ? 2.520 -6.694 42.961 1.00 58.31 190 GLN A CA 1
ATOM 1465 C C . GLN A 1 190 ? 2.906 -5.299 43.481 1.00 58.31 190 GLN A C 1
ATOM 1467 O O . GLN A 1 190 ? 2.085 -4.386 43.500 1.00 58.31 190 GLN A O 1
ATOM 1472 N N . GLU A 1 191 ? 4.180 -5.108 43.824 1.00 57.72 191 GLU A N 1
ATOM 1473 C CA . GLU A 1 191 ? 4.721 -3.845 44.320 1.00 57.72 191 GLU A CA 1
ATOM 1474 C C . GLU A 1 191 ? 4.706 -2.713 43.272 1.00 57.72 191 GLU A C 1
ATOM 1476 O O . GLU A 1 191 ? 4.660 -1.535 43.628 1.00 57.72 191 GLU A O 1
ATOM 1481 N N . ALA A 1 192 ? 4.712 -3.051 41.976 1.00 59.03 192 ALA A N 1
ATOM 1482 C CA . ALA A 1 192 ? 4.555 -2.085 40.888 1.00 59.03 192 ALA A CA 1
ATOM 1483 C C . ALA A 1 192 ? 3.084 -1.672 40.699 1.00 59.03 192 ALA A C 1
ATOM 1485 O O . ALA A 1 192 ? 2.803 -0.504 40.433 1.00 59.03 192 ALA A O 1
ATOM 1486 N N . LEU A 1 193 ? 2.139 -2.599 40.902 1.00 57.97 193 LEU A N 1
ATOM 1487 C CA . LEU A 1 193 ? 0.701 -2.308 40.863 1.00 57.97 193 LEU A CA 1
ATOM 1488 C C . LEU A 1 193 ? 0.279 -1.404 42.031 1.00 57.97 193 LEU A C 1
ATOM 1490 O O . LEU A 1 193 ? -0.412 -0.409 41.813 1.00 57.97 193 LEU A O 1
ATOM 1494 N N . SER A 1 194 ? 0.769 -1.672 43.246 1.00 60.06 194 SER A N 1
ATOM 1495 C CA . SER A 1 194 ? 0.472 -0.859 44.438 1.00 60.06 194 SER A CA 1
ATOM 1496 C C . SER A 1 194 ? 0.945 0.598 44.338 1.00 60.06 194 SER A C 1
ATOM 1498 O O . SER A 1 194 ? 0.394 1.464 45.012 1.00 60.06 194 SER A O 1
ATOM 1500 N N . LYS A 1 195 ? 1.936 0.893 43.483 1.00 60.19 195 LYS A N 1
ATOM 1501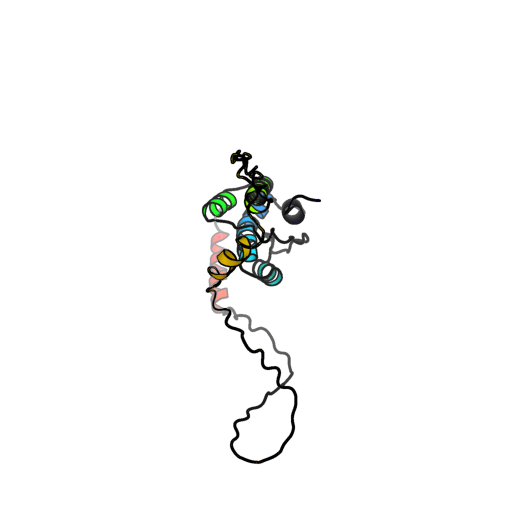 C CA . LYS A 1 195 ? 2.423 2.261 43.213 1.00 60.19 195 LYS A CA 1
ATOM 1502 C C . LYS A 1 195 ? 1.611 2.989 42.130 1.00 60.19 195 LYS A C 1
ATOM 1504 O O . LYS A 1 195 ? 1.658 4.214 42.072 1.00 60.19 195 LYS A O 1
ATOM 1509 N N . LEU A 1 196 ? 0.842 2.268 41.306 1.00 56.56 196 LEU A N 1
ATOM 1510 C CA . LEU A 1 196 ? 0.054 2.846 40.210 1.00 56.56 196 LEU A CA 1
ATOM 1511 C C . LEU A 1 196 ? -1.335 3.338 40.662 1.00 56.56 196 LEU A C 1
ATOM 1513 O O . LEU A 1 196 ? -1.817 4.364 40.185 1.00 56.56 196 LEU A O 1
ATOM 1517 N N . VAL A 1 197 ? -1.964 2.629 41.608 1.00 60.28 197 VAL A N 1
ATOM 1518 C CA . VAL A 1 197 ? -3.322 2.938 42.105 1.00 60.28 197 VAL A CA 1
ATOM 1519 C C . VAL A 1 197 ? -3.447 4.358 42.697 1.00 60.28 197 VAL A C 1
ATOM 1521 O O . VAL A 1 197 ? -4.408 5.046 42.343 1.00 60.28 197 VAL A O 1
ATOM 1524 N N . PRO A 1 198 ? -2.500 4.873 43.515 1.00 59.69 198 PRO A N 1
ATOM 1525 C CA . PRO A 1 198 ? -2.610 6.226 44.070 1.00 59.69 198 PRO A CA 1
ATOM 1526 C C . PRO A 1 198 ? -2.512 7.345 43.020 1.00 59.69 198 PRO A C 1
ATOM 1528 O O . PRO A 1 198 ? -3.101 8.408 43.211 1.00 59.69 198 PRO A O 1
ATOM 1531 N N . MET A 1 199 ? -1.806 7.125 41.901 1.00 58.06 199 MET A N 1
ATOM 1532 C CA . MET A 1 199 ? -1.675 8.141 40.846 1.00 58.06 199 MET A CA 1
ATOM 1533 C C . MET A 1 199 ? -2.970 8.345 40.051 1.00 58.06 199 MET A C 1
ATOM 1535 O O . MET A 1 199 ? -3.264 9.479 39.677 1.00 58.06 199 MET A O 1
ATOM 1539 N N . LEU A 1 200 ? -3.780 7.299 39.834 1.00 57.84 200 LEU A N 1
ATOM 1540 C CA . LEU A 1 200 ? -5.095 7.473 39.198 1.00 57.84 200 LEU A CA 1
ATOM 1541 C C . LEU A 1 200 ? -6.053 8.295 40.074 1.00 57.84 200 LEU A C 1
ATOM 1543 O O . LEU A 1 200 ? -6.799 9.123 39.552 1.00 57.84 200 LEU A O 1
ATOM 1547 N N . ALA A 1 201 ? -6.003 8.124 41.399 1.00 58.62 201 ALA A N 1
ATOM 1548 C CA . ALA A 1 201 ? -6.867 8.863 42.322 1.00 58.62 201 ALA A CA 1
ATOM 1549 C C . ALA A 1 201 ? -6.607 10.385 42.303 1.00 58.62 201 ALA A C 1
ATOM 1551 O O . ALA A 1 201 ? -7.543 11.168 42.455 1.00 58.62 201 ALA A O 1
ATOM 1552 N N . GLN A 1 202 ? -5.367 10.822 42.052 1.00 57.62 202 GLN A N 1
ATOM 1553 C CA . GLN A 1 202 ? -5.026 12.251 41.965 1.00 57.62 202 GLN A CA 1
ATOM 1554 C C . GLN A 1 202 ? -5.481 12.925 40.658 1.00 57.62 202 GLN A C 1
ATOM 1556 O O . GLN A 1 202 ? -5.625 14.146 40.627 1.00 57.62 202 GLN A O 1
ATOM 1561 N N . LEU A 1 203 ? -5.747 12.161 39.593 1.00 56.50 203 LEU A N 1
ATOM 1562 C CA . LEU A 1 203 ? -6.256 12.696 38.322 1.00 56.50 203 LEU A CA 1
ATOM 1563 C C . LEU A 1 203 ? -7.786 12.835 38.291 1.00 56.50 203 LEU A C 1
ATOM 1565 O O . LEU A 1 203 ? -8.302 13.611 37.494 1.00 56.50 203 LEU A O 1
ATOM 1569 N N . SER A 1 204 ? -8.506 12.143 39.180 1.00 54.22 204 SER A N 1
ATOM 1570 C CA . SER A 1 204 ? -9.969 12.252 39.314 1.00 54.22 204 SER A CA 1
ATOM 1571 C C . SER A 1 204 ? -10.424 13.376 40.259 1.00 54.22 204 SER A C 1
ATOM 1573 O O . SER A 1 204 ? -11.625 13.550 40.457 1.00 54.22 204 SER A O 1
ATOM 1575 N N . SER A 1 205 ? -9.491 14.118 40.866 1.00 55.41 205 SER A N 1
ATOM 1576 C CA . SER A 1 205 ? -9.774 15.168 41.850 1.00 55.41 205 SER A CA 1
ATOM 1577 C C . SER A 1 205 ? -9.244 16.534 41.400 1.00 55.41 205 SER A C 1
ATOM 1579 O O . SER A 1 205 ? -8.395 17.140 42.058 1.00 55.41 205 SER A O 1
ATOM 1581 N N . LYS A 1 206 ? -9.787 17.047 40.294 1.00 51.03 206 LYS A N 1
ATOM 1582 C CA . LYS A 1 206 ? -9.822 18.488 40.015 1.00 51.0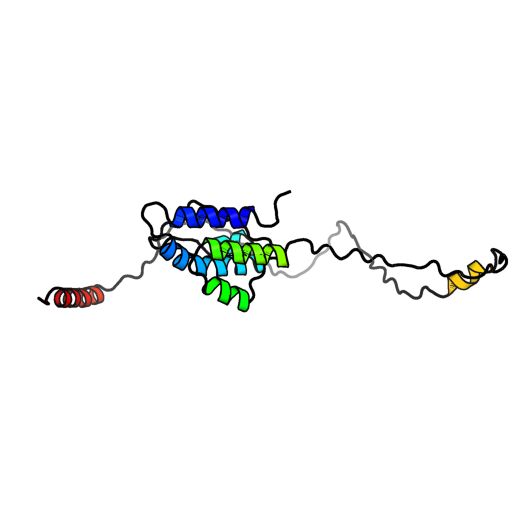3 206 LYS A CA 1
ATOM 1583 C C . LYS A 1 206 ? -11.254 18.881 39.628 1.00 51.03 206 LYS A C 1
ATOM 1585 O O . LYS A 1 206 ? -11.781 18.243 38.717 1.00 51.03 206 LYS A O 1
ATOM 1590 N N . PRO A 1 207 ? -11.877 19.840 40.338 1.00 56.72 207 PRO A N 1
ATOM 1591 C CA . PRO A 1 207 ? -13.157 20.421 39.939 1.00 56.72 207 PRO A CA 1
ATOM 1592 C C . PRO A 1 207 ? -13.006 21.337 38.714 1.00 56.72 207 PRO A C 1
ATOM 1594 O O . PRO A 1 207 ? -11.868 21.808 38.469 1.00 56.72 207 PRO A O 1
#

pLDDT: mean 72.07, std 22.46, range [30.75, 97.19]

Secondary structure (DSSP, 8-state):
-PPTTHHHHHHHHHHHHHHT-TT--HHHHHHHHHHHHHHHHHHHTTS-HHHHHHHS----TTSPPPSS-PPPPPTT----HHHHHHHHH--SHHHHHHHHHHHHHHHTS-----------------------TTTHHHHTTSS----------------------------------------------HHHHHHHHHHHHHHS---

Sequence (207 aa):
MAPPGTDFLDSLSHLFSEAGSAGRDGKIEFAHLRGILIQFVSACSRMTAAKARASHNLKFIDGTEPQTLLALPPGKLRIDDKMRAQLEATTIGDEFIEILRDLIVKQVSPRRSPRSRKNTSPVQTPPGSPKSKAQQRAEAAQKNKKKTVRIKLRRSGERPGTDENAQKVQTQTQTKRTETAKEPRPAISQEALSKLVPMLAQLSSKP